Protein AF-0000000083570159 (afdb_homodimer)

pLDDT: mean 86.93, std 23.91, range [19.94, 98.88]

Foldseek 3Di:
DPDPPPDPPVVPPVVVPVQPCPPPQVSPPDADLVVLLVLLVVQCVQFVVDDAHPVVSLCCPLVRDDLLNLLSNQVSNCVVPVDGVLVRLVVRDDDPSSVVSNLSNCCSNPVLLSLLVQCVVCQPPPAHVCVSNVVSLQVCFPHPSLVSNQVNNCVVPVDGSLVSLVVRDDDPVNVVSSVRSD/DPPPPPDPPPVVVVQVPPVQQPPPLVSPPDADLVVLLVLLVVQCVQFVVDDAHPVVSLCCPLVRDDLLNLLSNQVSNCVVPVDGPLVRLVVRDDDPSSVVSNLSNCCSNPVLLSLLVQCVVQQPPPAHVCVSNVVSLVVCFPHPSLVSNQVNNCVVPVDGSLVSLVVRDDDPVNVVSSVRSD

Structure (mmCIF, N/CA/C/O backbone):
data_AF-0000000083570159-model_v1
#
loop_
_entity.id
_entity.type
_entity.pdbx_description
1 polymer Annexin
#
loop_
_atom_site.group_PDB
_atom_site.id
_atom_site.type_symbol
_atom_site.label_atom_id
_atom_site.label_alt_id
_atom_site.label_comp_id
_atom_site.label_asym_id
_atom_site.label_entity_id
_atom_site.label_seq_id
_atom_site.pdbx_PDB_ins_code
_atom_site.Cartn_x
_atom_site.Cartn_y
_atom_site.Cartn_z
_atom_site.occupancy
_atom_site.B_iso_or_equiv
_atom_site.auth_seq_id
_atom_site.auth_comp_id
_atom_site.auth_asym_id
_atom_site.auth_atom_id
_atom_site.pdbx_PDB_model_num
ATOM 1 N N . MET A 1 1 ? 36.469 -27.641 21.594 1 19.94 1 MET A N 1
ATOM 2 C CA . MET A 1 1 ? 36 -27.109 20.328 1 19.94 1 MET A CA 1
ATOM 3 C C . MET A 1 1 ? 34.5 -26.859 20.375 1 19.94 1 MET A C 1
ATOM 5 O O . MET A 1 1 ? 33.719 -27.797 20.438 1 19.94 1 MET A O 1
ATOM 9 N N . ALA A 1 2 ? 34 -25.812 21.125 1 28.88 2 ALA A N 1
ATOM 10 C CA . ALA A 1 2 ? 32.656 -25.422 21.469 1 28.88 2 ALA A CA 1
ATOM 11 C C . ALA A 1 2 ? 31.797 -25.219 20.219 1 28.88 2 ALA A C 1
ATOM 13 O O . ALA A 1 2 ? 32.219 -24.531 19.281 1 28.88 2 ALA A O 1
ATOM 14 N N . ASP A 1 3 ? 30.922 -26.172 19.766 1 27.77 3 ASP A N 1
ATOM 15 C CA . ASP A 1 3 ? 30.031 -26.328 18.609 1 27.77 3 ASP A CA 1
ATOM 16 C C . ASP A 1 3 ? 29.031 -25.172 18.531 1 27.77 3 ASP A C 1
ATOM 18 O O . ASP A 1 3 ? 28.5 -24.734 19.562 1 27.77 3 ASP A O 1
ATOM 22 N N . ARG A 1 4 ? 29.016 -24.234 17.469 1 27.95 4 ARG A N 1
ATOM 23 C CA . ARG A 1 4 ? 28.469 -23.016 16.891 1 27.95 4 ARG A CA 1
ATOM 24 C C . ARG A 1 4 ? 26.969 -23.141 16.672 1 27.95 4 ARG A C 1
ATOM 26 O O . ARG A 1 4 ? 26.406 -22.516 15.758 1 27.95 4 ARG A O 1
ATOM 33 N N . ASN A 1 5 ? 26.203 -24.078 17.312 1 27.66 5 ASN A N 1
ATOM 34 C CA . ASN A 1 5 ? 24.828 -24.312 16.875 1 27.66 5 ASN A CA 1
ATOM 35 C C . ASN A 1 5 ? 23.906 -23.141 17.234 1 27.66 5 ASN A C 1
ATOM 37 O O . ASN A 1 5 ? 22.688 -23.312 17.297 1 27.66 5 ASN A O 1
ATOM 41 N N . TRP A 1 6 ? 24.406 -22.078 17.875 1 27.5 6 TRP A N 1
ATOM 42 C CA . TRP A 1 6 ? 23.422 -21.188 18.5 1 27.5 6 TRP A CA 1
ATOM 43 C C . TRP A 1 6 ? 22.594 -20.469 17.438 1 27.5 6 TRP A C 1
ATOM 45 O O . TRP A 1 6 ? 21.484 -20.016 17.719 1 27.5 6 TRP A O 1
ATOM 55 N N . SER A 1 7 ? 23.266 -20.016 16.281 1 30.58 7 SER A N 1
ATOM 56 C CA . SER A 1 7 ? 22.844 -18.719 15.727 1 30.58 7 SER A CA 1
ATOM 57 C C . SER A 1 7 ? 21.516 -18.859 14.969 1 30.58 7 SER A C 1
ATOM 59 O O . SER A 1 7 ? 20.984 -17.875 14.469 1 30.58 7 SER A O 1
ATOM 61 N N . THR A 1 8 ? 21.141 -20.031 14.5 1 30.42 8 THR A N 1
ATOM 62 C CA . THR A 1 8 ? 20.125 -20.047 13.453 1 30.42 8 THR A CA 1
ATOM 63 C C . THR A 1 8 ? 18.734 -19.766 14.039 1 30.42 8 THR A C 1
ATOM 65 O O . THR A 1 8 ? 17.766 -19.641 13.305 1 30.42 8 THR A O 1
ATOM 68 N N . THR A 1 9 ? 18.516 -20 15.32 1 31.92 9 THR A N 1
ATOM 69 C CA . THR A 1 9 ? 17.156 -20.156 15.797 1 31.92 9 THR A CA 1
ATOM 70 C C . THR A 1 9 ? 16.453 -18.797 15.844 1 31.92 9 THR A C 1
ATOM 72 O O . THR A 1 9 ? 15.219 -18.734 15.828 1 31.92 9 THR A O 1
ATOM 75 N N . GLY A 1 10 ? 17.203 -17.766 16.141 1 29.38 10 GLY A N 1
ATOM 76 C CA . GLY A 1 10 ? 16.531 -16.5 16.406 1 29.38 10 GLY A CA 1
ATOM 77 C C . GLY A 1 10 ? 15.812 -15.93 15.211 1 29.38 10 GLY A C 1
ATOM 78 O O . GLY A 1 10 ? 15.023 -14.992 15.336 1 29.38 10 GLY A O 1
ATOM 79 N N . ARG A 1 11 ? 16.328 -16.25 14.008 1 28.3 11 ARG A N 1
ATOM 80 C CA . ARG A 1 11 ? 15.797 -15.555 12.844 1 28.3 11 ARG A CA 1
ATOM 81 C C . ARG A 1 11 ? 14.375 -16.016 12.531 1 28.3 11 ARG A C 1
ATOM 83 O O . ARG A 1 11 ? 13.617 -15.32 11.859 1 28.3 11 ARG A O 1
ATOM 90 N N . HIS A 1 12 ? 14.047 -17.219 12.852 1 29.45 12 HIS A N 1
ATOM 91 C CA . HIS A 1 12 ? 12.781 -17.781 12.383 1 29.45 12 HIS A CA 1
ATOM 92 C C . HIS A 1 12 ? 11.609 -17.203 13.164 1 29.45 12 HIS A C 1
ATOM 94 O O . HIS A 1 12 ? 10.516 -17.047 12.625 1 29.45 12 HIS A O 1
ATOM 100 N N . ARG A 1 13 ? 11.859 -16.797 14.383 1 27.7 13 ARG A N 1
ATOM 101 C CA . ARG A 1 13 ? 10.68 -16.516 15.188 1 27.7 13 ARG A CA 1
ATOM 102 C C . ARG A 1 13 ? 9.969 -15.25 14.695 1 27.7 13 ARG A C 1
ATOM 104 O O . ARG A 1 13 ? 8.75 -15.125 14.828 1 27.7 13 ARG A O 1
ATOM 111 N N . LEU A 1 14 ? 10.852 -14.258 14.406 1 26.75 14 LEU A N 1
ATOM 112 C CA . LEU A 1 14 ? 10.219 -12.953 14.242 1 26.75 14 LEU A CA 1
ATOM 113 C C . LEU A 1 14 ? 9.406 -12.906 12.953 1 26.75 14 LEU A C 1
ATOM 115 O O . LEU A 1 14 ? 8.664 -11.945 12.719 1 26.75 14 LEU A O 1
ATOM 119 N N . LEU A 1 15 ? 9.703 -13.828 12.031 1 28.55 15 LEU A N 1
ATOM 120 C CA . LEU A 1 15 ? 9.023 -13.734 10.742 1 28.55 15 LEU A CA 1
ATOM 121 C C . LEU A 1 15 ? 7.531 -14 10.891 1 28.55 15 LEU A C 1
ATOM 123 O O . LEU A 1 15 ? 6.719 -13.414 10.172 1 28.55 15 LEU A O 1
ATOM 127 N N . ILE A 1 16 ? 7.184 -14.828 11.891 1 31.92 16 ILE A N 1
ATOM 128 C CA . ILE A 1 16 ? 5.793 -15.273 11.93 1 31.92 16 ILE A CA 1
ATOM 129 C C . ILE A 1 16 ? 4.883 -14.094 12.273 1 31.92 16 ILE A C 1
ATOM 131 O O . ILE A 1 16 ? 3.705 -14.086 11.914 1 31.92 16 ILE A O 1
ATOM 135 N N . ALA A 1 17 ? 5.441 -13.102 12.977 1 30 17 ALA A N 1
ATOM 136 C CA . ALA A 1 17 ? 4.457 -12.195 13.57 1 30 17 ALA A CA 1
ATOM 137 C C . ALA A 1 17 ? 3.9 -11.234 12.523 1 30 17 ALA A C 1
ATOM 139 O O . ALA A 1 17 ? 2.756 -10.789 12.625 1 30 17 ALA A O 1
ATOM 140 N N . CYS A 1 18 ? 4.773 -10.773 11.617 1 29.67 18 CYS A N 1
ATOM 141 C CA . CYS A 1 18 ? 4.211 -9.695 10.805 1 29.67 18 CYS A CA 1
ATOM 142 C C . CYS A 1 18 ? 3.102 -10.227 9.898 1 29.67 18 CYS A C 1
ATOM 144 O O . CYS A 1 18 ? 2.518 -9.469 9.125 1 29.67 18 CYS A O 1
ATOM 146 N N . LEU A 1 19 ? 2.961 -11.523 9.562 1 32.19 19 LEU A N 1
ATOM 147 C CA . LEU A 1 19 ? 1.729 -12.023 8.969 1 32.19 19 LEU A CA 1
ATOM 148 C C . LEU A 1 19 ? 0.513 -11.586 9.781 1 32.19 19 LEU A C 1
ATOM 150 O O . LEU A 1 19 ? 0.444 -11.828 10.984 1 32.19 19 LEU A O 1
ATOM 154 N N . ASP A 1 20 ? -0.157 -10.484 9.352 1 33.72 20 ASP A N 1
ATOM 155 C CA . ASP A 1 20 ? -1.423 -10.078 9.961 1 33.72 20 ASP A CA 1
ATOM 156 C C . ASP A 1 20 ? -2.24 -11.297 10.383 1 33.72 20 ASP A C 1
ATOM 158 O O . ASP A 1 20 ? -2.533 -12.172 9.57 1 33.72 20 ASP A O 1
ATOM 162 N N . GLU A 1 21 ? -2.217 -11.688 11.562 1 32.03 21 GLU A N 1
ATOM 163 C CA . GLU A 1 21 ? -3.02 -12.688 12.258 1 32.03 21 GLU A CA 1
ATOM 164 C C . GLU A 1 21 ? -4.441 -12.734 11.703 1 32.03 21 GLU A C 1
ATOM 166 O O . GLU A 1 21 ? -5.168 -13.703 11.938 1 32.03 21 GLU A O 1
ATOM 171 N N . LYS A 1 22 ? -5 -11.445 11.148 1 34.03 22 LYS A N 1
ATOM 172 C CA . LYS A 1 22 ? -6.457 -11.484 11.086 1 34.03 22 LYS A CA 1
ATOM 173 C C . LYS A 1 22 ? -6.934 -12.203 9.828 1 34.03 22 LYS A C 1
ATOM 175 O O . LYS A 1 22 ? -8.125 -12.172 9.5 1 34.03 22 LYS A O 1
ATOM 180 N N . THR A 1 23 ? -6.266 -12.258 8.719 1 34.09 23 THR A N 1
ATOM 181 C CA . THR A 1 23 ? -7.012 -12.922 7.656 1 34.09 23 THR A CA 1
ATOM 182 C C . THR A 1 23 ? -7.484 -14.305 8.102 1 34.09 23 THR A C 1
ATOM 184 O O . THR A 1 23 ? -6.676 -15.219 8.266 1 34.09 23 THR A O 1
ATOM 187 N N . ALA A 1 24 ? -8.461 -14.375 8.898 1 34.41 24 ALA A N 1
ATOM 188 C CA . ALA A 1 24 ? -9.227 -15.555 9.305 1 34.41 24 ALA A CA 1
ATOM 189 C C . ALA A 1 24 ? -9.438 -16.5 8.133 1 34.41 24 ALA A C 1
ATOM 191 O O . ALA A 1 24 ? -10.305 -17.375 8.18 1 34.41 24 ALA A O 1
ATOM 192 N N . ARG A 1 25 ? -9.156 -16.219 6.809 1 33.5 25 ARG A N 1
ATOM 193 C CA . ARG A 1 25 ? -9.453 -17.422 6.039 1 33.5 25 ARG A CA 1
ATOM 194 C C . ARG A 1 25 ? -8.961 -18.672 6.762 1 33.5 25 ARG A C 1
ATOM 196 O O . ARG A 1 25 ? -9.711 -19.297 7.527 1 33.5 25 ARG A O 1
ATOM 203 N N . ASP A 1 26 ? -8.586 -19.797 6.137 1 39.38 26 ASP A N 1
ATOM 204 C CA . ASP A 1 26 ? -7.98 -20.875 6.895 1 39.38 26 ASP A CA 1
ATOM 205 C C . ASP A 1 26 ? -6.832 -20.375 7.762 1 39.38 26 ASP A C 1
ATOM 207 O O . ASP A 1 26 ? -5.754 -20.062 7.254 1 39.38 26 ASP A O 1
ATOM 211 N N . GLY A 1 27 ? -6.992 -19.328 8.531 1 41.44 27 GLY A N 1
ATOM 212 C CA . GLY A 1 27 ? -6.262 -18.516 9.492 1 41.44 27 GLY A CA 1
ATOM 213 C C . GLY A 1 27 ? -5.051 -19.219 10.07 1 41.44 27 GLY A C 1
ATOM 214 O O . GLY A 1 27 ? -4.402 -18.703 10.984 1 41.44 27 GLY A O 1
ATOM 215 N N . GLY A 1 28 ? -5.105 -20.406 10.234 1 45.72 28 GLY A N 1
ATOM 216 C CA . GLY A 1 28 ? -3.957 -20.938 10.961 1 45.72 28 GLY A CA 1
ATOM 217 C C . GLY A 1 28 ? -2.65 -20.75 10.211 1 45.72 28 GLY A C 1
ATOM 218 O O . GLY A 1 28 ? -2.641 -20.672 8.977 1 45.72 28 GLY A O 1
ATOM 219 N N . THR A 1 29 ? -1.796 -19.766 10.648 1 61.22 29 THR A N 1
ATOM 220 C CA . THR A 1 29 ? -0.395 -19.828 10.25 1 61.22 29 THR A CA 1
ATOM 221 C C . THR A 1 29 ? 0.042 -21.281 10.047 1 61.22 29 THR A C 1
ATOM 223 O O . THR A 1 29 ? 1.228 -21.562 9.852 1 61.22 29 THR A O 1
ATOM 226 N N . ASN A 1 30 ? -1.002 -22.062 9.977 1 74.44 30 ASN A N 1
ATOM 227 C CA . ASN A 1 30 ? -0.651 -23.484 9.867 1 74.44 30 ASN A CA 1
ATOM 228 C C . ASN A 1 30 ? -0.531 -23.922 8.406 1 74.44 30 ASN A C 1
ATOM 230 O O . ASN A 1 30 ? -1.413 -23.625 7.598 1 74.44 30 ASN A O 1
ATOM 234 N N . VAL A 1 31 ? 0.58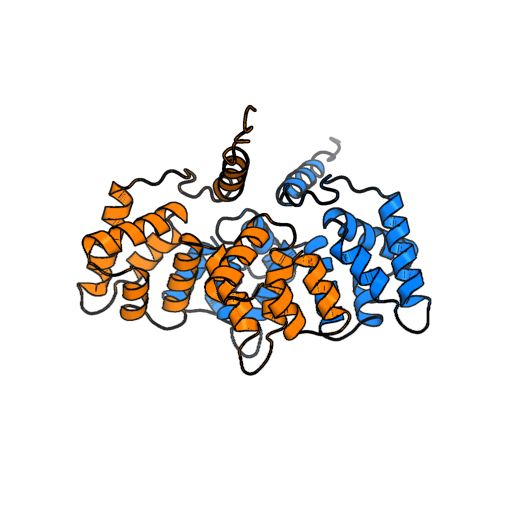1 -24.203 7.934 1 90.31 31 VAL A N 1
ATOM 235 C CA . VAL A 1 31 ? 0.884 -24.734 6.613 1 90.31 31 VAL A CA 1
ATOM 236 C C . VAL A 1 31 ? 0.872 -26.266 6.664 1 90.31 31 VAL A C 1
ATOM 238 O O . VAL A 1 31 ? 1.52 -26.875 7.52 1 90.31 31 VAL A O 1
ATOM 241 N N . ASP A 1 32 ? -0.014 -26.859 5.891 1 94 32 ASP A N 1
ATOM 242 C CA . ASP A 1 32 ? -0.011 -28.297 5.68 1 94 32 ASP A CA 1
ATOM 243 C C . ASP A 1 32 ? 0.842 -28.672 4.473 1 94 32 ASP A C 1
ATOM 245 O O . ASP A 1 32 ? 0.439 -28.453 3.328 1 94 32 ASP A O 1
ATOM 249 N N . PRO A 1 33 ? 1.938 -29.312 4.719 1 95.38 33 PRO A N 1
ATOM 250 C CA . PRO A 1 33 ? 2.857 -29.625 3.621 1 95.38 33 PRO A CA 1
ATOM 251 C C . PRO A 1 33 ? 2.223 -30.516 2.553 1 95.38 33 PRO A C 1
ATOM 253 O O . PRO A 1 33 ? 2.52 -30.359 1.365 1 95.38 33 PRO A O 1
ATOM 256 N N . LYS A 1 34 ? 1.445 -31.406 2.932 1 97.19 34 LYS A N 1
ATOM 257 C CA . LYS A 1 34 ? 0.789 -32.281 1.963 1 97.19 34 LYS A CA 1
ATOM 258 C C . LYS A 1 34 ? -0.176 -31.5 1.08 1 97.19 34 LYS A C 1
ATOM 260 O O . LYS A 1 34 ? -0.237 -31.719 -0.131 1 97.19 34 LYS A O 1
ATOM 265 N N . MET A 1 35 ? -0.898 -30.641 1.673 1 97.5 35 MET A N 1
ATOM 266 C CA . MET A 1 35 ? -1.814 -29.797 0.905 1 97.5 35 MET A CA 1
ATOM 267 C C . MET A 1 35 ? -1.049 -28.891 -0.055 1 97.5 35 MET A C 1
ATOM 269 O O . MET A 1 35 ? -1.5 -28.656 -1.175 1 97.5 35 MET A O 1
ATOM 273 N N . ALA A 1 36 ? 0.036 -28.375 0.438 1 98.31 36 ALA A N 1
ATOM 274 C CA . ALA A 1 36 ? 0.866 -27.531 -0.425 1 98.31 36 ALA A CA 1
ATOM 275 C C . ALA A 1 36 ? 1.368 -28.312 -1.633 1 98.31 36 ALA A C 1
ATOM 277 O O . ALA A 1 36 ? 1.374 -27.812 -2.756 1 98.31 36 ALA A O 1
ATOM 278 N N . GLU A 1 37 ? 1.782 -29.531 -1.366 1 98.56 37 GLU A N 1
ATOM 279 C CA . GLU A 1 37 ? 2.219 -30.391 -2.451 1 98.56 37 GLU A CA 1
ATOM 280 C C . GLU A 1 37 ? 1.077 -30.688 -3.424 1 98.56 37 GLU A C 1
ATOM 282 O O . GLU A 1 37 ? 1.274 -30.688 -4.641 1 98.56 37 GLU A O 1
ATOM 287 N N . ASP A 1 38 ? -0.061 -30.906 -2.912 1 98.62 38 ASP A N 1
ATOM 288 C CA . ASP A 1 38 ? -1.229 -31.172 -3.748 1 98.62 38 ASP A CA 1
ATOM 289 C C . ASP A 1 38 ? -1.564 -29.953 -4.613 1 98.62 38 ASP A C 1
ATOM 291 O O . ASP A 1 38 ? -1.88 -30.109 -5.797 1 98.62 38 ASP A O 1
ATOM 295 N N . ASP A 1 39 ? -1.524 -28.781 -4.035 1 98.62 39 ASP A N 1
ATOM 296 C CA . ASP A 1 39 ? -1.782 -27.562 -4.789 1 98.62 39 ASP A CA 1
ATOM 297 C C . ASP A 1 39 ? -0.722 -27.344 -5.867 1 98.62 39 ASP A C 1
ATOM 299 O O . ASP A 1 39 ? -1.039 -26.922 -6.984 1 98.62 39 ASP A O 1
ATOM 303 N N . ALA A 1 40 ? 0.537 -27.609 -5.523 1 98.81 40 ALA A N 1
ATOM 304 C CA . ALA A 1 40 ? 1.6 -27.516 -6.523 1 98.81 40 ALA A CA 1
ATOM 305 C C . ALA A 1 40 ? 1.333 -28.453 -7.699 1 98.81 40 ALA A C 1
ATOM 307 O O . ALA A 1 40 ? 1.458 -28.047 -8.859 1 98.81 40 ALA A O 1
ATOM 308 N N . LYS A 1 41 ? 0.919 -29.688 -7.402 1 98.81 41 LYS A N 1
ATOM 309 C CA . LYS A 1 41 ? 0.614 -30.672 -8.445 1 98.81 41 LYS A CA 1
ATOM 310 C C . LYS A 1 41 ? -0.575 -30.219 -9.289 1 98.81 41 LYS A C 1
ATOM 312 O O . LYS A 1 41 ? -0.572 -30.375 -10.508 1 98.81 41 LYS A O 1
ATOM 317 N N . GLN A 1 42 ? -1.521 -29.688 -8.609 1 98.81 42 GLN A N 1
ATOM 318 C CA . GLN A 1 42 ? -2.691 -29.203 -9.336 1 98.81 42 GLN A CA 1
ATOM 319 C C . GLN A 1 42 ? -2.32 -28.062 -10.281 1 98.81 42 GLN A C 1
ATOM 321 O O . GLN A 1 42 ? -2.777 -28.016 -11.422 1 98.81 42 GLN A O 1
ATOM 326 N N . LEU A 1 43 ? -1.537 -27.125 -9.828 1 98.75 43 LEU A N 1
ATOM 327 C CA . LEU A 1 43 ? -1.109 -26 -10.664 1 98.75 43 LEU A CA 1
ATOM 328 C C . LEU A 1 43 ? -0.291 -26.484 -11.852 1 98.75 43 LEU A C 1
ATOM 330 O O . LEU A 1 43 ? -0.434 -25.969 -12.961 1 98.75 43 LEU A O 1
ATOM 334 N N . TYR A 1 44 ? 0.54 -27.469 -11.609 1 98.69 44 TYR A N 1
ATOM 335 C CA . TYR A 1 44 ? 1.326 -28.031 -12.703 1 98.69 44 TYR A CA 1
ATOM 336 C C . TYR A 1 44 ? 0.427 -28.703 -13.727 1 98.69 44 TYR A C 1
ATOM 338 O O . TYR A 1 44 ? 0.558 -28.469 -14.93 1 98.69 44 TYR A O 1
ATOM 346 N N . LYS A 1 45 ? -0.478 -29.562 -13.227 1 98.5 45 LYS A N 1
ATOM 347 C CA . LYS A 1 45 ? -1.406 -30.312 -14.07 1 98.5 45 LYS A CA 1
ATOM 348 C C . LYS A 1 45 ? -2.275 -29.375 -14.906 1 98.5 45 LYS A C 1
ATOM 350 O O . LYS A 1 45 ? -2.541 -29.641 -16.078 1 98.5 45 LYS A O 1
ATOM 355 N N . ASP A 1 46 ? -2.658 -28.234 -14.273 1 98.31 46 ASP A N 1
ATOM 356 C CA . ASP A 1 46 ? -3.596 -27.297 -14.898 1 98.31 46 ASP A CA 1
ATOM 357 C C . ASP A 1 46 ? -2.857 -26.203 -15.664 1 98.31 46 ASP A C 1
ATOM 359 O O . ASP A 1 46 ? -3.482 -25.297 -16.203 1 98.31 46 ASP A O 1
ATOM 363 N N . GLY A 1 47 ? -1.593 -26.234 -15.641 1 97.38 47 GLY A N 1
ATOM 364 C CA . GLY A 1 47 ? -0.767 -25.25 -16.344 1 97.38 47 GLY A CA 1
ATOM 365 C C . GLY A 1 47 ? 0.174 -25.891 -17.344 1 97.38 47 GLY A C 1
ATOM 366 O O . GLY A 1 47 ? -0.224 -26.188 -18.484 1 97.38 47 GLY A O 1
ATOM 367 N N . GLU A 1 48 ? 1.343 -26.172 -16.891 1 96.81 48 GLU A N 1
ATOM 368 C CA . GLU A 1 48 ? 2.434 -26.562 -17.781 1 96.81 48 GLU A CA 1
ATOM 369 C C . GLU A 1 48 ? 2.156 -27.922 -18.422 1 96.81 48 GLU A C 1
ATOM 371 O O . GLU A 1 48 ? 2.668 -28.219 -19.516 1 96.81 48 GLU A O 1
ATOM 376 N N . LYS A 1 49 ? 1.395 -28.734 -17.875 1 95.81 49 LYS A N 1
ATOM 377 C CA . LYS A 1 49 ? 1.187 -30.094 -18.359 1 95.81 49 LYS A CA 1
ATOM 378 C C . LYS A 1 49 ? 0.174 -30.109 -19.5 1 95.81 49 LYS A C 1
ATOM 380 O O . LYS A 1 49 ? 0.041 -31.125 -20.203 1 95.81 49 LYS A O 1
ATOM 385 N N . ILE A 1 50 ? -0.553 -29.109 -19.641 1 94.94 50 ILE A N 1
ATOM 386 C CA . ILE A 1 50 ? -1.567 -29.094 -20.688 1 94.94 50 ILE A CA 1
ATOM 387 C C . ILE A 1 50 ? -1.285 -27.953 -21.656 1 94.94 50 ILE A C 1
ATOM 389 O O . ILE A 1 50 ? -0.523 -27.031 -21.344 1 94.94 50 ILE A O 1
ATOM 393 N N . TRP A 1 51 ? -2.021 -28.125 -22.859 1 92.5 51 TRP A N 1
ATOM 394 C CA . TRP A 1 51 ? -2.008 -27.016 -23.812 1 92.5 51 TRP A CA 1
ATOM 395 C C . TRP A 1 51 ? -2.943 -25.891 -23.359 1 92.5 51 TRP A C 1
ATOM 397 O O . TRP A 1 51 ? -4.164 -26.062 -23.344 1 92.5 51 TRP A O 1
ATOM 407 N N . GLY A 1 52 ? -2.357 -24.906 -23.047 1 92.06 52 GLY A N 1
ATOM 408 C CA . GLY A 1 52 ? -3.109 -23.828 -22.422 1 92.06 52 GLY A CA 1
ATOM 409 C C . GLY A 1 52 ? -3.039 -23.859 -20.906 1 92.06 52 GLY A C 1
ATOM 410 O O . GLY A 1 52 ? -2.102 -24.406 -20.328 1 92.06 52 GLY A O 1
ATOM 411 N N . THR A 1 53 ? -3.883 -23.031 -20.25 1 95.69 53 THR A N 1
ATOM 412 C CA . THR A 1 53 ? -3.91 -22.938 -18.781 1 95.69 53 THR A CA 1
ATOM 413 C C . THR A 1 53 ? -5.348 -22.938 -18.281 1 95.69 53 THR A C 1
ATOM 415 O O . THR A 1 53 ? -6.211 -22.266 -18.844 1 95.69 53 THR A O 1
ATOM 418 N N . ASN A 1 54 ? -5.633 -23.844 -17.375 1 96.81 54 ASN A N 1
ATOM 419 C CA . ASN A 1 54 ? -6.871 -23.703 -16.609 1 96.81 54 ASN A CA 1
ATOM 420 C C . ASN A 1 54 ? -6.758 -22.594 -15.562 1 96.81 54 ASN A C 1
ATOM 422 O O . ASN A 1 54 ? -6.375 -22.859 -14.422 1 96.81 54 ASN A O 1
ATOM 426 N N . GLU A 1 55 ? -7.188 -21.422 -15.875 1 97.31 55 GLU A N 1
ATOM 427 C CA . GLU A 1 55 ? -6.977 -20.234 -15.055 1 97.31 55 GLU A CA 1
ATOM 428 C C . GLU A 1 55 ? -7.816 -20.297 -13.781 1 97.31 55 GLU A C 1
ATOM 430 O O . GLU A 1 55 ? -7.438 -19.719 -12.758 1 97.31 55 GLU A O 1
ATOM 435 N N . LYS A 1 56 ? -8.883 -21.062 -13.828 1 96.88 56 LYS A N 1
ATOM 436 C CA . LYS A 1 56 ? -9.75 -21.156 -12.656 1 96.88 56 LYS A CA 1
ATOM 437 C C . LYS A 1 56 ? -9 -21.766 -11.477 1 96.88 56 LYS A C 1
ATOM 439 O O . LYS A 1 56 ? -9.164 -21.328 -10.336 1 96.88 56 LYS A O 1
ATOM 444 N N . SER A 1 57 ? -8.234 -22.812 -11.75 1 97.25 57 SER A N 1
ATOM 445 C CA . SER A 1 57 ? -7.449 -23.438 -10.695 1 97.25 57 SER A CA 1
ATOM 446 C C . SER A 1 57 ? -6.438 -22.469 -10.094 1 97.25 57 SER A C 1
ATOM 448 O O . SER A 1 57 ? -6.203 -22.484 -8.891 1 97.25 57 SER A O 1
ATOM 450 N N . PHE A 1 58 ? -5.82 -21.703 -10.938 1 98.44 58 PHE A N 1
ATOM 451 C CA . PHE A 1 58 ? -4.879 -20.688 -10.461 1 98.44 58 PHE A CA 1
ATOM 452 C C . PHE A 1 58 ? -5.582 -19.672 -9.578 1 98.44 58 PHE A C 1
ATOM 454 O O . PHE A 1 58 ? -5.133 -19.391 -8.469 1 98.44 58 PHE A O 1
ATOM 461 N N . VAL A 1 59 ? -6.719 -19.156 -10.055 1 98.62 59 VAL A N 1
ATOM 462 C CA . VAL A 1 59 ? -7.48 -18.172 -9.289 1 98.62 59 VAL A CA 1
ATOM 463 C C . VAL A 1 59 ? -7.848 -18.75 -7.926 1 98.62 59 VAL A C 1
ATOM 465 O O . VAL A 1 59 ? -7.648 -18.109 -6.895 1 98.62 59 VAL A O 1
ATOM 468 N N . GLU A 1 60 ? -8.312 -19.953 -7.898 1 98.12 60 GLU A N 1
ATOM 469 C CA . GLU A 1 60 ? -8.781 -20.594 -6.672 1 98.12 60 GLU A CA 1
ATOM 470 C C . GLU A 1 60 ? -7.652 -20.75 -5.66 1 98.12 60 GLU A C 1
ATOM 472 O O . GLU A 1 60 ? -7.766 -20.297 -4.52 1 98.12 60 GLU A O 1
ATOM 477 N N . ILE A 1 61 ? -6.566 -21.281 -6.066 1 98.25 61 ILE A N 1
ATOM 478 C CA . ILE A 1 61 ? -5.477 -21.578 -5.141 1 98.25 61 ILE A CA 1
ATOM 479 C C . ILE A 1 61 ? -4.84 -20.266 -4.668 1 98.25 61 ILE A C 1
ATOM 481 O O . ILE A 1 61 ? -4.621 -20.078 -3.469 1 98.25 61 ILE A O 1
ATOM 485 N N . PHE A 1 62 ? -4.621 -19.359 -5.562 1 98.56 62 PHE A N 1
ATOM 486 C CA . PHE A 1 62 ? -3.93 -18.125 -5.223 1 98.56 62 PHE A CA 1
ATOM 487 C C . PHE A 1 62 ? -4.785 -17.266 -4.301 1 98.56 62 PHE A C 1
ATOM 489 O O . PHE A 1 62 ? -4.258 -16.594 -3.408 1 98.56 62 PHE A O 1
ATOM 496 N N . THR A 1 63 ? -6.133 -17.266 -4.457 1 98.25 63 THR A N 1
ATOM 497 C CA . THR A 1 63 ? -6.926 -16.266 -3.736 1 98.25 63 THR A CA 1
ATOM 498 C C . THR A 1 63 ? -7.59 -16.891 -2.512 1 98.25 63 THR A C 1
ATOM 500 O O . THR A 1 63 ? -8.008 -16.188 -1.596 1 98.25 63 THR A O 1
ATOM 503 N N . LYS A 1 64 ? -7.598 -18.219 -2.418 1 96.69 64 LYS A N 1
ATOM 504 C CA . LYS A 1 64 ? -8.312 -18.859 -1.312 1 96.69 64 LYS A CA 1
ATOM 505 C C . LYS A 1 64 ? -7.344 -19.391 -0.261 1 96.69 64 LYS A C 1
ATOM 507 O O . LYS A 1 64 ? -7.75 -19.703 0.86 1 96.69 64 LYS A O 1
ATOM 512 N N . ARG A 1 65 ? -6.109 -19.469 -0.652 1 95.81 65 ARG A N 1
ATOM 513 C CA . ARG A 1 65 ? -5.105 -19.906 0.312 1 95.81 65 ARG A CA 1
ATOM 514 C C . ARG A 1 65 ? -4.465 -18.703 1.013 1 95.81 65 ARG A C 1
ATOM 516 O O . ARG A 1 65 ? -4.41 -17.609 0.457 1 95.81 65 ARG A O 1
ATOM 523 N N . ASN A 1 66 ? -4.035 -19.031 2.232 1 94.06 66 ASN A N 1
ATOM 524 C CA . ASN A 1 66 ? -3.338 -17.953 2.928 1 94.06 66 ASN A CA 1
ATOM 525 C C . ASN A 1 66 ? -1.901 -17.797 2.434 1 94.06 66 ASN A C 1
ATOM 527 O O . ASN A 1 66 ? -1.379 -18.688 1.761 1 94.06 66 ASN A O 1
ATOM 531 N N . ARG A 1 67 ? -1.262 -16.703 2.686 1 94.69 67 ARG A N 1
ATOM 532 C CA . ARG A 1 67 ? 0.038 -16.328 2.137 1 94.69 67 ARG A CA 1
ATOM 533 C C . ARG A 1 67 ? 1.11 -17.344 2.537 1 94.69 67 ARG A C 1
ATOM 535 O O . ARG A 1 67 ? 1.877 -17.812 1.691 1 94.69 67 ARG A O 1
ATOM 542 N N . PRO A 1 68 ? 1.181 -17.766 3.834 1 95.75 68 PRO A N 1
ATOM 543 C CA . PRO A 1 68 ? 2.182 -18.781 4.176 1 95.75 68 PRO A CA 1
ATOM 544 C C . PRO A 1 68 ? 2.008 -20.078 3.377 1 95.75 68 PRO A C 1
ATOM 546 O O . PRO A 1 68 ? 2.996 -20.672 2.957 1 95.75 68 PRO A O 1
ATOM 549 N N . HIS A 1 69 ? 0.798 -20.5 3.219 1 97 69 HIS A N 1
ATOM 550 C CA . HIS A 1 69 ? 0.541 -21.688 2.414 1 97 69 HIS A CA 1
ATOM 551 C C . HIS A 1 69 ? 1.006 -21.484 0.975 1 97 69 HIS A C 1
ATOM 553 O O . HIS A 1 69 ? 1.647 -22.375 0.399 1 97 69 HIS A O 1
ATOM 559 N N . LEU A 1 70 ? 0.668 -20.375 0.365 1 98.06 70 LEU A N 1
ATOM 560 C CA . LEU A 1 70 ? 1.063 -20.109 -1.015 1 98.06 70 LEU A CA 1
ATOM 561 C C . LEU A 1 70 ? 2.582 -20.141 -1.159 1 98.06 70 LEU A C 1
ATOM 563 O O . LEU A 1 70 ? 3.105 -20.641 -2.154 1 98.06 70 LEU A O 1
ATOM 567 N N . ALA A 1 71 ? 3.279 -19.562 -0.176 1 97.88 71 ALA A N 1
ATOM 568 C CA . ALA A 1 71 ? 4.738 -19.656 -0.172 1 97.88 71 ALA A CA 1
ATOM 569 C C . ALA A 1 71 ? 5.203 -21.094 -0.141 1 97.88 71 ALA A C 1
ATOM 571 O O . ALA A 1 71 ? 6.152 -21.469 -0.838 1 97.88 71 ALA A O 1
ATOM 572 N N . ALA A 1 72 ? 4.555 -21.906 0.66 1 98.06 72 ALA A N 1
ATOM 573 C CA . ALA A 1 72 ? 4.883 -23.328 0.742 1 98.06 72 ALA A CA 1
ATOM 574 C C . ALA A 1 72 ? 4.609 -24.031 -0.585 1 98.06 72 ALA A C 1
ATOM 576 O O . ALA A 1 72 ? 5.324 -24.969 -0.96 1 98.06 72 ALA A O 1
ATOM 577 N N . VAL A 1 73 ? 3.58 -23.609 -1.276 1 98.69 73 VAL A N 1
ATOM 578 C CA . VAL A 1 73 ? 3.279 -24.156 -2.594 1 98.69 73 VAL A CA 1
ATOM 579 C C . VAL A 1 73 ? 4.441 -23.891 -3.545 1 98.69 73 VAL A C 1
ATOM 581 O O . VAL A 1 73 ? 4.812 -24.75 -4.34 1 98.69 73 VAL A O 1
ATOM 584 N N . ASP A 1 74 ? 4.969 -22.688 -3.473 1 98.69 74 ASP A N 1
ATOM 585 C CA . ASP A 1 74 ? 6.109 -22.344 -4.316 1 98.69 74 ASP A CA 1
ATOM 586 C C . ASP A 1 74 ? 7.297 -23.266 -4.031 1 98.69 74 ASP A C 1
ATOM 588 O O . ASP A 1 74 ? 7.945 -23.75 -4.957 1 98.69 74 ASP A O 1
ATOM 592 N N . VAL A 1 75 ? 7.598 -23.531 -2.812 1 98.25 75 VAL A N 1
ATOM 593 C CA . VAL A 1 75 ? 8.695 -24.391 -2.402 1 98.25 75 VAL A CA 1
ATOM 594 C C . VAL A 1 75 ? 8.445 -25.812 -2.918 1 98.25 75 VAL A C 1
ATOM 596 O O . VAL A 1 75 ? 9.336 -26.438 -3.496 1 98.25 75 VAL A O 1
ATOM 599 N N . ALA A 1 76 ? 7.227 -26.328 -2.711 1 98.62 76 ALA A N 1
ATOM 600 C CA . ALA A 1 76 ? 6.859 -27.672 -3.174 1 98.62 76 ALA A CA 1
ATOM 601 C C . ALA A 1 76 ? 6.965 -27.766 -4.691 1 98.62 76 ALA A C 1
ATOM 603 O O . ALA A 1 76 ? 7.434 -28.781 -5.223 1 98.62 76 ALA A O 1
ATOM 604 N N . TYR A 1 77 ? 6.504 -26.734 -5.418 1 98.81 77 TYR A N 1
ATOM 605 C CA . TYR A 1 77 ? 6.531 -26.703 -6.879 1 98.81 77 TYR A CA 1
ATOM 606 C C . TYR A 1 77 ? 7.957 -26.844 -7.395 1 98.81 77 TYR A C 1
ATOM 608 O O . TYR A 1 77 ? 8.211 -27.625 -8.328 1 98.81 77 TYR A O 1
ATOM 616 N N . GLU A 1 78 ? 8.859 -26.109 -6.785 1 98.62 78 GLU A N 1
ATOM 617 C CA . GLU A 1 78 ? 10.258 -26.141 -7.184 1 98.62 78 GLU A CA 1
ATOM 618 C C . GLU A 1 78 ? 10.875 -27.5 -6.902 1 98.62 78 GLU A C 1
ATOM 620 O O . GLU A 1 78 ? 11.648 -28.016 -7.711 1 98.62 78 GLU A O 1
ATOM 625 N N . LYS A 1 79 ? 10.617 -28.078 -5.773 1 98.44 79 LYS A N 1
ATOM 626 C CA . LYS A 1 79 ? 11.117 -29.406 -5.402 1 98.44 79 LYS A CA 1
ATOM 627 C C . LYS A 1 79 ? 10.6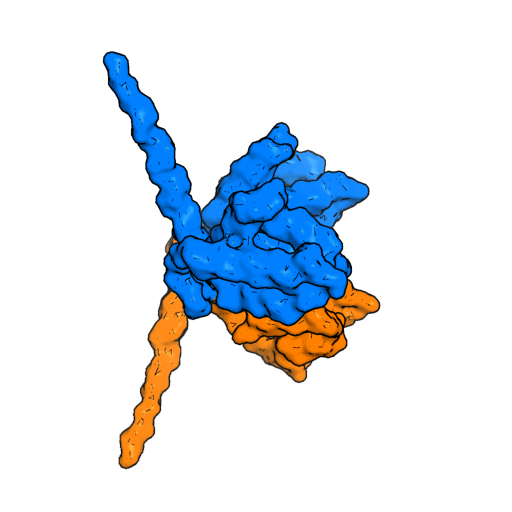41 -30.469 -6.379 1 98.44 79 LYS A C 1
ATOM 629 O O . LYS A 1 79 ? 11.406 -31.359 -6.773 1 98.44 79 LYS A O 1
ATOM 634 N N . LEU A 1 80 ? 9.406 -30.406 -6.766 1 98.44 80 LEU A N 1
ATOM 635 C CA . LEU A 1 80 ? 8.781 -31.438 -7.578 1 98.44 80 LEU A CA 1
ATOM 636 C C . LEU A 1 80 ? 9.195 -31.312 -9.039 1 98.44 80 LEU A C 1
ATOM 638 O O . LEU A 1 80 ? 9.367 -32.312 -9.734 1 98.44 80 LEU A O 1
ATOM 642 N N . TYR A 1 81 ? 9.344 -30.047 -9.477 1 98.31 81 TYR A N 1
ATOM 643 C CA . TYR A 1 81 ? 9.406 -29.891 -10.922 1 98.31 81 TYR A CA 1
ATOM 644 C C . TYR A 1 81 ? 10.695 -29.188 -11.336 1 98.31 81 TYR A C 1
ATOM 646 O O . TYR A 1 81 ? 10.961 -29.016 -12.531 1 98.31 81 TYR A O 1
ATOM 654 N N . GLY A 1 82 ? 11.492 -28.641 -10.414 1 98.31 82 GLY A N 1
ATOM 655 C CA . GLY A 1 82 ? 12.844 -28.203 -10.695 1 98.31 82 GLY A CA 1
ATOM 656 C C . GLY A 1 82 ? 12.93 -26.734 -11.078 1 98.31 82 GLY A C 1
ATOM 657 O O . GLY A 1 82 ? 13.992 -26.25 -11.453 1 98.31 82 GLY A O 1
ATOM 658 N N . HIS A 1 83 ? 11.82 -26.031 -11.117 1 98.44 83 HIS A N 1
ATOM 659 C CA . HIS A 1 83 ? 11.766 -24.594 -11.32 1 98.44 83 HIS A CA 1
ATOM 660 C C . HIS A 1 83 ? 10.672 -23.953 -10.477 1 98.44 83 HIS A C 1
ATOM 662 O O . HIS A 1 83 ? 9.766 -24.656 -10.008 1 98.44 83 HIS A O 1
ATOM 668 N N . SER A 1 84 ? 10.703 -22.672 -10.266 1 98.44 84 SER A N 1
ATOM 669 C CA . SER A 1 84 ? 9.82 -22 -9.312 1 98.44 84 SER A CA 1
ATOM 670 C C . SER A 1 84 ? 8.406 -21.875 -9.867 1 98.44 84 SER A C 1
ATOM 672 O O . SER A 1 84 ? 8.203 -21.875 -11.086 1 98.44 84 SER A O 1
ATOM 674 N N . LEU A 1 85 ? 7.516 -21.75 -9.008 1 98.75 85 LEU A N 1
ATOM 675 C CA . LEU A 1 85 ? 6.145 -21.438 -9.398 1 98.75 85 LEU A CA 1
ATOM 676 C C . LEU A 1 85 ? 6.078 -20.078 -10.117 1 98.75 85 LEU A C 1
ATOM 678 O O . LEU A 1 85 ? 5.281 -19.906 -11.039 1 98.75 85 LEU A O 1
ATOM 682 N N . GLU A 1 86 ? 6.863 -19.125 -9.672 1 98.56 86 GLU A N 1
ATOM 683 C CA . GLU A 1 86 ? 6.941 -17.844 -10.352 1 98.56 86 GLU A CA 1
ATOM 684 C C . GLU A 1 86 ? 7.27 -18.016 -11.828 1 98.56 86 GLU A C 1
ATOM 686 O O . GLU A 1 86 ? 6.637 -17.391 -12.688 1 98.56 86 GLU A O 1
ATOM 691 N N . GLU A 1 87 ? 8.273 -18.812 -12.164 1 98.62 87 GLU A N 1
ATOM 692 C CA . GLU A 1 87 ? 8.641 -19.078 -13.547 1 98.62 87 GLU A CA 1
ATOM 693 C C . GLU A 1 87 ? 7.477 -19.703 -14.312 1 98.62 87 GLU A C 1
ATOM 695 O O . GLU A 1 87 ? 7.219 -19.344 -15.469 1 98.62 87 GLU A O 1
ATOM 700 N N . ALA A 1 88 ? 6.82 -20.656 -13.672 1 98.62 88 ALA A N 1
ATOM 701 C CA . ALA A 1 88 ? 5.664 -21.297 -14.281 1 98.62 88 ALA A CA 1
ATOM 702 C C . ALA A 1 88 ? 4.559 -20.297 -14.578 1 98.62 88 ALA A C 1
ATOM 704 O O . ALA A 1 88 ? 3.963 -20.312 -15.656 1 98.62 88 ALA A O 1
ATOM 705 N N . VAL A 1 89 ? 4.27 -19.375 -13.648 1 98.69 89 VAL A N 1
ATOM 706 C CA . VAL A 1 89 ? 3.234 -18.359 -13.82 1 98.69 89 VAL A CA 1
ATOM 707 C C . VAL A 1 89 ? 3.584 -17.469 -15.008 1 98.69 89 VAL A C 1
ATOM 709 O O . VAL A 1 89 ? 2.729 -17.172 -15.844 1 98.69 89 VAL A O 1
ATOM 712 N N . LYS A 1 90 ? 4.828 -17.078 -15.102 1 98.44 90 LYS A N 1
ATOM 713 C CA . LYS A 1 90 ? 5.273 -16.219 -16.203 1 98.44 90 LYS A CA 1
ATOM 714 C C . LYS A 1 90 ? 5.09 -16.906 -17.547 1 98.44 90 LYS A C 1
ATOM 716 O O . LYS A 1 90 ? 4.734 -16.266 -18.531 1 98.44 90 LYS A O 1
ATOM 721 N N . LYS A 1 91 ? 5.312 -18.141 -17.578 1 97.81 91 LYS A N 1
ATOM 722 C CA . LYS A 1 91 ? 5.215 -18.938 -18.812 1 97.81 91 LYS A CA 1
ATOM 723 C C . LYS A 1 91 ? 3.758 -19.172 -19.188 1 97.81 91 LYS A C 1
ATOM 725 O O . LYS A 1 91 ? 3.404 -19.141 -20.375 1 97.81 91 LYS A O 1
ATOM 730 N N . GLU A 1 92 ? 2.871 -19.438 -18.188 1 97.88 92 GLU A N 1
ATOM 731 C CA . GLU A 1 92 ? 1.535 -19.984 -18.406 1 97.88 92 GLU A CA 1
ATOM 732 C C . GLU A 1 92 ? 0.495 -18.875 -18.516 1 97.88 92 GLU A C 1
ATOM 734 O O . GLU A 1 92 ? -0.629 -19.109 -18.953 1 97.88 92 GLU A O 1
ATOM 739 N N . THR A 1 93 ? 0.788 -17.688 -18.031 1 97.56 93 THR A N 1
ATOM 740 C CA . THR A 1 93 ? -0.187 -16.609 -17.969 1 97.56 93 THR A CA 1
ATOM 741 C C . THR A 1 93 ? 0.41 -15.312 -18.516 1 97.56 93 THR A C 1
ATOM 743 O O . THR A 1 93 ? 1.61 -15.242 -18.781 1 97.56 93 THR A O 1
ATOM 746 N N . SER A 1 94 ? -0.454 -14.367 -18.766 1 95.69 94 SER A N 1
ATOM 747 C CA . SER A 1 94 ? -0.011 -13.094 -19.312 1 95.69 94 SER A CA 1
ATOM 748 C C . SER A 1 94 ? -0.943 -11.961 -18.906 1 95.69 94 SER A C 1
ATOM 750 O O . SER A 1 94 ? -1.936 -12.188 -18.203 1 95.69 94 SER A O 1
ATOM 752 N N . GLY A 1 95 ? -0.487 -10.719 -19.203 1 96.06 95 GLY A N 1
ATOM 753 C CA . GLY A 1 95 ? -1.328 -9.547 -18.984 1 96.06 95 GLY A CA 1
ATOM 754 C C . GLY A 1 95 ? -1.573 -9.258 -17.516 1 96.06 95 GLY A C 1
ATOM 755 O O . GLY A 1 95 ? -0.747 -9.586 -16.656 1 96.06 95 GLY A O 1
ATOM 756 N N . SER A 1 96 ? -2.664 -8.609 -17.25 1 96.94 96 SER A N 1
ATOM 757 C CA . SER A 1 96 ? -2.992 -8.172 -15.906 1 96.94 96 SER A CA 1
ATOM 758 C C . SER A 1 96 ? -3.234 -9.367 -14.984 1 96.94 96 SER A C 1
ATOM 760 O O . SER A 1 96 ? -2.924 -9.312 -13.789 1 96.94 96 SER A O 1
ATOM 762 N N . PHE A 1 97 ? -3.764 -10.43 -15.633 1 97.81 97 PHE A N 1
ATOM 763 C CA . PHE A 1 97 ? -3.982 -11.633 -14.836 1 97.81 97 PHE A CA 1
ATOM 764 C C . PHE A 1 97 ? -2.66 -12.195 -14.328 1 97.81 97 PHE A C 1
ATOM 766 O O . PHE A 1 97 ? -2.502 -12.445 -13.133 1 97.81 97 PHE A O 1
ATOM 773 N N . GLY A 1 98 ? -1.686 -12.398 -15.211 1 98.44 98 GLY A N 1
ATOM 774 C CA . GLY A 1 98 ? -0.367 -12.867 -14.82 1 98.44 98 GLY A CA 1
ATOM 775 C C . GLY A 1 98 ? 0.322 -11.953 -13.82 1 98.44 98 GLY A C 1
ATOM 776 O O . GLY A 1 98 ? 0.923 -12.422 -12.852 1 98.44 98 GLY A O 1
ATOM 777 N N . ALA A 1 99 ? 0.201 -10.656 -14 1 98.25 99 ALA A N 1
ATOM 778 C CA . ALA A 1 99 ? 0.78 -9.672 -13.086 1 98.25 99 ALA A CA 1
ATOM 779 C C . ALA A 1 99 ? 0.179 -9.805 -11.688 1 98.25 99 ALA A C 1
ATOM 781 O O . ALA A 1 99 ? 0.885 -9.664 -10.688 1 98.25 99 ALA A O 1
ATOM 782 N N . GLY A 1 100 ? -1.132 -10.07 -11.688 1 98.5 100 GLY A N 1
ATOM 783 C CA . GLY A 1 100 ? -1.793 -10.266 -10.406 1 98.5 100 GLY A CA 1
ATOM 784 C C . GLY A 1 100 ? -1.289 -11.484 -9.656 1 98.5 100 GLY A C 1
ATOM 785 O O . GLY A 1 100 ? -0.962 -11.398 -8.469 1 98.5 100 GLY A O 1
ATOM 786 N N . LEU A 1 101 ? -1.188 -12.586 -10.359 1 98.69 101 LEU A N 1
ATOM 787 C CA . LEU A 1 101 ? -0.686 -13.805 -9.742 1 98.69 101 LEU A CA 1
ATOM 788 C C . LEU A 1 101 ? 0.738 -13.617 -9.234 1 98.69 101 LEU A C 1
ATOM 790 O O . LEU A 1 101 ? 1.062 -14.023 -8.117 1 98.69 101 LEU A O 1
ATOM 794 N N . LEU A 1 102 ? 1.559 -13 -10.039 1 98.62 102 LEU A N 1
ATOM 795 C CA . LEU A 1 102 ? 2.953 -12.789 -9.672 1 98.62 102 LEU A CA 1
ATOM 796 C C . LEU A 1 102 ? 3.059 -11.875 -8.445 1 98.62 102 LEU A C 1
ATOM 798 O O . LEU A 1 102 ? 3.842 -12.148 -7.535 1 98.62 102 LEU A O 1
ATOM 802 N N . THR A 1 103 ? 2.287 -10.773 -8.43 1 98.5 103 THR A N 1
ATOM 803 C CA . THR A 1 103 ? 2.311 -9.852 -7.305 1 98.5 103 THR A CA 1
ATOM 804 C C . THR A 1 103 ? 1.908 -10.555 -6.016 1 98.5 103 THR A C 1
ATOM 806 O O . THR A 1 103 ? 2.582 -10.43 -4.992 1 98.5 103 THR A O 1
ATOM 809 N N . LEU A 1 104 ? 0.848 -11.32 -6.062 1 98.69 104 LEU A N 1
ATOM 810 C CA . LEU A 1 104 ? 0.366 -12.031 -4.883 1 98.69 104 LEU A CA 1
ATOM 811 C C . LEU A 1 104 ? 1.385 -13.062 -4.414 1 98.69 104 LEU A C 1
ATOM 813 O O . LEU A 1 104 ? 1.657 -13.172 -3.215 1 98.69 104 LEU A O 1
ATOM 817 N N . LEU A 1 105 ? 1.97 -13.828 -5.348 1 98.69 105 LEU A N 1
ATOM 818 C CA . LEU A 1 105 ? 2.957 -14.852 -5.023 1 98.69 105 LEU A CA 1
ATOM 819 C C . LEU A 1 105 ? 4.211 -14.227 -4.422 1 98.69 105 LEU A C 1
ATOM 821 O O . LEU A 1 105 ? 4.734 -14.719 -3.42 1 98.69 105 LEU A O 1
ATOM 825 N N . ARG A 1 106 ? 4.695 -13.148 -4.992 1 98.25 106 ARG A N 1
ATOM 826 C CA . ARG A 1 106 ? 5.891 -12.469 -4.5 1 98.25 106 ARG A CA 1
ATOM 827 C C . ARG A 1 106 ? 5.664 -11.914 -3.1 1 98.25 106 ARG A C 1
ATOM 829 O O . ARG A 1 106 ? 6.543 -12.008 -2.238 1 98.25 106 ARG A O 1
ATOM 836 N N . CYS A 1 107 ? 4.488 -11.352 -2.914 1 97.38 107 CYS A N 1
ATOM 837 C CA . CYS A 1 107 ? 4.152 -10.859 -1.582 1 97.38 107 CYS A CA 1
ATOM 838 C C . CYS A 1 107 ? 4.078 -12 -0.58 1 97.38 107 CYS A C 1
ATOM 840 O O . CYS A 1 107 ? 4.492 -11.852 0.571 1 97.38 107 CYS A O 1
ATOM 842 N N . ALA A 1 108 ? 3.52 -13.109 -1.006 1 96.5 108 ALA A N 1
ATOM 843 C CA . ALA A 1 108 ? 3.404 -14.273 -0.127 1 96.5 108 ALA A CA 1
ATOM 844 C C . ALA A 1 108 ? 4.777 -14.812 0.251 1 96.5 108 ALA A C 1
ATOM 846 O O . ALA A 1 108 ? 4.996 -15.234 1.391 1 96.5 108 ALA A O 1
ATOM 847 N N . LYS A 1 109 ? 5.684 -14.805 -0.723 1 97.56 109 LYS A N 1
ATOM 848 C CA . LYS A 1 109 ? 7.023 -15.336 -0.495 1 97.56 109 LYS A CA 1
ATOM 849 C C . LYS A 1 109 ? 7.84 -14.406 0.401 1 97.56 109 LYS A C 1
ATOM 851 O O . LYS A 1 109 ? 8.5 -14.859 1.337 1 97.56 109 LYS A O 1
ATOM 856 N N . ASN A 1 110 ? 7.82 -13.18 0.041 1 97.81 110 ASN A N 1
ATOM 857 C CA . ASN A 1 110 ? 8.586 -12.164 0.754 1 97.81 110 ASN A CA 1
ATOM 858 C C . ASN A 1 110 ? 8.078 -10.758 0.447 1 97.81 110 ASN A C 1
ATOM 860 O O . ASN A 1 110 ? 8.555 -10.109 -0.487 1 97.81 110 ASN A O 1
ATOM 864 N N . SER A 1 111 ? 7.199 -10.312 1.264 1 97.75 111 SER A N 1
ATOM 865 C CA . SER A 1 111 ? 6.559 -9.023 1.048 1 97.75 111 SER A CA 1
ATOM 866 C C . SER A 1 111 ? 7.57 -7.883 1.125 1 97.75 111 SER A C 1
ATOM 868 O O . SER A 1 111 ? 7.496 -6.926 0.354 1 97.75 111 SER A O 1
ATOM 870 N N . ALA A 1 112 ? 8.555 -7.961 2.035 1 98.44 112 ALA A N 1
ATOM 871 C CA . ALA A 1 112 ? 9.578 -6.93 2.18 1 98.44 112 ALA A CA 1
ATOM 872 C C . ALA A 1 112 ? 10.422 -6.809 0.915 1 98.44 112 ALA A C 1
ATOM 874 O O . ALA A 1 112 ? 10.719 -5.703 0.462 1 98.44 112 ALA A O 1
ATOM 875 N N . LYS A 1 113 ? 10.758 -7.93 0.375 1 98.69 113 LYS A N 1
ATOM 876 C CA . LYS A 1 113 ? 11.523 -7.934 -0.866 1 98.69 113 LYS A CA 1
ATOM 877 C C . LYS A 1 113 ? 10.719 -7.336 -2.016 1 98.69 113 LYS A C 1
ATOM 879 O O . LYS A 1 113 ? 11.258 -6.609 -2.85 1 98.69 113 LYS A O 1
ATOM 884 N N . TYR A 1 114 ? 9.477 -7.684 -2.07 1 98.56 114 TYR A N 1
ATOM 885 C CA . TYR A 1 114 ? 8.594 -7.133 -3.094 1 98.56 114 TYR A CA 1
ATOM 886 C C . TYR A 1 114 ? 8.562 -5.609 -3.021 1 98.56 114 TYR A C 1
ATOM 888 O O . TYR A 1 114 ? 8.742 -4.93 -4.035 1 98.56 114 TYR A O 1
ATOM 896 N N . PHE A 1 115 ? 8.391 -5.039 -1.839 1 98.62 115 PHE A N 1
ATOM 897 C CA . PHE A 1 115 ? 8.266 -3.592 -1.705 1 98.62 115 PHE A CA 1
ATOM 898 C C . PHE A 1 115 ? 9.617 -2.912 -1.859 1 98.62 115 PHE A C 1
ATOM 900 O O . PHE A 1 115 ? 9.703 -1.783 -2.346 1 98.62 115 PHE A O 1
ATOM 907 N N . ALA A 1 116 ? 10.711 -3.639 -1.48 1 98.81 116 ALA A N 1
ATOM 908 C CA . ALA A 1 116 ? 12.031 -3.107 -1.812 1 98.81 116 ALA A CA 1
ATOM 909 C C . ALA A 1 116 ? 12.18 -2.904 -3.316 1 98.81 116 ALA A C 1
ATOM 911 O O . ALA A 1 116 ? 12.695 -1.875 -3.762 1 98.81 116 ALA A O 1
ATOM 912 N N . GLU A 1 117 ? 11.68 -3.842 -4.043 1 98.56 117 GLU A N 1
ATOM 913 C CA . GLU A 1 117 ? 11.734 -3.742 -5.5 1 98.56 117 GLU A CA 1
ATOM 914 C C . GLU A 1 117 ? 10.82 -2.631 -6.012 1 98.56 117 GLU A C 1
ATOM 916 O O . GLU A 1 117 ? 11.172 -1.915 -6.949 1 98.56 117 GLU A O 1
ATOM 921 N N . VAL A 1 118 ? 9.648 -2.486 -5.438 1 98.12 118 VAL A N 1
ATOM 922 C CA . VAL A 1 118 ? 8.727 -1.414 -5.793 1 98.12 118 VAL A CA 1
ATOM 923 C C . VAL A 1 118 ? 9.414 -0.061 -5.613 1 98.12 118 VAL A C 1
ATOM 925 O O . VAL A 1 118 ? 9.367 0.786 -6.508 1 98.12 118 VAL A O 1
ATOM 928 N N . LEU A 1 119 ? 10.078 0.097 -4.508 1 98.62 119 LEU A N 1
ATOM 929 C CA . LEU A 1 119 ? 10.75 1.354 -4.203 1 98.62 119 LEU A CA 1
ATOM 930 C C . LEU A 1 119 ? 11.945 1.565 -5.133 1 98.62 119 LEU A C 1
ATOM 932 O O . LEU A 1 119 ? 12.18 2.68 -5.605 1 98.62 119 LEU A O 1
ATOM 936 N N . TYR A 1 120 ? 12.664 0.5 -5.383 1 98.69 120 TYR A N 1
ATOM 937 C CA . TYR A 1 120 ? 13.797 0.592 -6.297 1 98.69 120 TYR A CA 1
ATOM 938 C C . TYR A 1 120 ? 13.344 1.035 -7.684 1 98.69 120 TYR A C 1
ATOM 940 O O . TYR A 1 120 ? 13.906 1.972 -8.258 1 98.69 120 TYR A O 1
ATOM 948 N N . ASN A 1 121 ? 12.32 0.373 -8.164 1 97.69 121 ASN A N 1
ATOM 949 C CA . ASN A 1 121 ? 11.812 0.692 -9.5 1 97.69 121 ASN A CA 1
ATOM 950 C C . ASN A 1 121 ? 11.234 2.102 -9.555 1 97.69 121 ASN A C 1
ATOM 952 O O . ASN A 1 121 ? 11.312 2.77 -10.586 1 97.69 121 ASN A O 1
ATOM 956 N N . ALA A 1 122 ? 10.664 2.596 -8.445 1 97.69 122 ALA A N 1
ATOM 957 C CA . ALA A 1 122 ? 10.086 3.938 -8.383 1 97.69 122 ALA A CA 1
ATOM 958 C C . ALA A 1 122 ? 11.172 5.004 -8.516 1 97.69 122 ALA A C 1
ATOM 960 O O . ALA A 1 122 ? 10.891 6.129 -8.938 1 97.69 122 ALA A O 1
ATOM 961 N N . MET A 1 123 ? 12.453 4.633 -8.305 1 97.94 123 MET A N 1
ATOM 962 C CA . MET A 1 123 ? 13.516 5.637 -8.234 1 97.94 123 MET A CA 1
ATOM 963 C C . MET A 1 123 ? 14.578 5.379 -9.297 1 97.94 123 MET A C 1
ATOM 965 O O . MET A 1 123 ? 15.492 6.188 -9.469 1 97.94 123 MET A O 1
ATOM 969 N N . ASN A 1 124 ? 14.586 4.301 -10.047 1 93.69 124 ASN A N 1
ATOM 970 C CA . ASN A 1 124 ? 15.656 3.945 -10.984 1 93.69 124 ASN A CA 1
ATOM 971 C C . ASN A 1 124 ? 15.156 3.957 -12.43 1 93.69 124 ASN A C 1
ATOM 973 O O . ASN A 1 124 ? 15.898 3.6 -13.344 1 93.69 124 ASN A O 1
ATOM 977 N N . GLY A 1 125 ? 14.078 4.414 -12.867 1 83.69 125 GLY A N 1
ATOM 978 C CA . GLY A 1 125 ? 13.633 4.57 -14.242 1 83.69 125 GLY A CA 1
ATOM 979 C C . GLY A 1 125 ? 13.93 5.941 -14.812 1 83.69 125 GLY A C 1
ATOM 980 O O . GLY A 1 125 ? 14.828 6.637 -14.336 1 83.69 125 GLY A O 1
ATOM 981 N N . LEU A 1 126 ? 13.359 6.34 -15.898 1 82.94 126 LEU A N 1
ATOM 982 C CA . LEU A 1 126 ? 13.562 7.621 -16.578 1 82.94 126 LEU A CA 1
ATOM 983 C C . LEU A 1 126 ? 13.156 8.781 -15.672 1 82.94 126 LEU A C 1
ATOM 985 O O . LEU A 1 126 ? 13.672 9.891 -15.812 1 82.94 126 LEU A O 1
ATOM 989 N N . GLY A 1 127 ? 12.422 8.508 -14.594 1 88.12 127 GLY A N 1
ATOM 990 C CA . GLY A 1 127 ? 11.953 9.469 -13.609 1 88.12 127 GLY A CA 1
ATOM 991 C C . GLY A 1 127 ? 11.43 8.82 -12.344 1 88.12 127 GLY A C 1
ATOM 992 O O . GLY A 1 127 ? 11.102 7.633 -12.336 1 88.12 127 GLY A O 1
ATOM 993 N N . THR A 1 128 ? 11.492 9.617 -11.312 1 92.5 128 THR A N 1
ATOM 994 C CA . THR A 1 128 ? 10.969 9.125 -10.047 1 92.5 128 THR A CA 1
ATOM 995 C C . THR A 1 128 ? 9.445 9.094 -10.07 1 92.5 128 THR A C 1
ATOM 997 O O . THR A 1 128 ? 8.805 10.094 -10.383 1 92.5 128 THR A O 1
ATOM 1000 N N . SER A 1 129 ? 8.883 7.957 -9.812 1 95.31 129 SER A N 1
ATOM 1001 C CA . SER A 1 129 ? 7.445 7.895 -9.578 1 95.31 129 SER A CA 1
ATOM 1002 C C . SER A 1 129 ? 7.098 8.328 -8.164 1 95.31 129 SER A C 1
ATOM 1004 O O . SER A 1 129 ? 6.984 7.492 -7.262 1 95.31 129 SER A O 1
ATOM 1006 N N . ASN A 1 130 ? 6.805 9.594 -8.055 1 95 130 ASN A N 1
ATOM 1007 C CA . ASN A 1 130 ? 6.547 10.141 -6.727 1 95 130 ASN A CA 1
ATOM 1008 C C . ASN A 1 130 ? 5.309 9.516 -6.09 1 95 130 ASN A C 1
ATOM 1010 O O . ASN A 1 130 ? 5.266 9.312 -4.875 1 95 130 ASN A O 1
ATOM 1014 N N . THR A 1 131 ? 4.363 9.18 -6.883 1 94.88 131 THR A N 1
ATOM 1015 C CA . THR A 1 131 ? 3.129 8.602 -6.363 1 94.88 131 THR A CA 1
ATOM 1016 C C . THR A 1 131 ? 3.398 7.242 -5.723 1 94.88 131 THR A C 1
ATOM 1018 O O . THR A 1 131 ? 2.943 6.973 -4.609 1 94.88 131 THR A O 1
ATOM 1021 N N . ILE A 1 132 ? 4.152 6.367 -6.402 1 96.5 132 ILE A N 1
ATOM 1022 C CA . ILE A 1 132 ? 4.465 5.031 -5.902 1 96.5 132 ILE A CA 1
ATOM 1023 C C . ILE A 1 132 ? 5.387 5.137 -4.691 1 96.5 132 ILE A C 1
ATOM 1025 O O . ILE A 1 132 ? 5.16 4.48 -3.672 1 96.5 132 ILE A O 1
ATOM 1029 N N . LEU A 1 133 ? 6.418 5.992 -4.844 1 98.25 133 LEU A N 1
ATOM 1030 C CA . LEU A 1 133 ? 7.367 6.191 -3.756 1 98.25 133 LEU A CA 1
ATOM 1031 C C . LEU A 1 133 ? 6.66 6.676 -2.494 1 98.25 133 LEU A C 1
ATOM 1033 O O . LEU A 1 133 ? 6.797 6.07 -1.431 1 98.25 133 LEU A O 1
ATOM 1037 N N . LEU A 1 134 ? 5.82 7.652 -2.607 1 97.81 134 LEU A N 1
ATOM 1038 C CA . LEU A 1 134 ? 5.145 8.289 -1.481 1 97.81 134 LEU A CA 1
ATOM 1039 C C . LEU A 1 134 ? 4.152 7.324 -0.835 1 97.81 134 LEU A C 1
ATOM 1041 O O . LEU A 1 134 ? 4.16 7.145 0.385 1 97.81 134 LEU A O 1
ATOM 1045 N N . ARG A 1 135 ? 3.396 6.715 -1.609 1 96.25 135 ARG A N 1
ATOM 1046 C CA . ARG A 1 135 ? 2.375 5.828 -1.061 1 96.25 135 ARG A CA 1
ATOM 1047 C C . ARG A 1 135 ? 3.008 4.645 -0.336 1 96.25 135 ARG A C 1
ATOM 1049 O O . ARG A 1 135 ? 2.551 4.254 0.74 1 96.25 135 ARG A O 1
ATOM 1056 N N . THR A 1 136 ? 4.016 4.094 -0.953 1 98.06 136 THR A N 1
ATOM 1057 C CA . THR A 1 136 ? 4.68 2.959 -0.319 1 98.06 136 THR A CA 1
ATOM 1058 C C . THR A 1 136 ? 5.332 3.381 0.995 1 98.06 136 THR A C 1
ATOM 1060 O O . THR A 1 136 ? 5.152 2.723 2.021 1 98.06 136 THR A O 1
ATOM 1063 N N . VAL A 1 137 ? 6.023 4.504 1.024 1 98.69 137 VAL A N 1
ATOM 1064 C CA . VAL A 1 137 ? 6.734 4.961 2.213 1 98.69 137 VAL A CA 1
ATOM 1065 C C . VAL A 1 137 ? 5.73 5.32 3.309 1 98.69 137 VAL A C 1
ATOM 1067 O O . VAL A 1 137 ? 5.883 4.898 4.457 1 98.69 137 VAL A O 1
ATOM 1070 N N . VAL A 1 138 ? 4.668 6.043 2.969 1 97.56 138 VAL A N 1
ATOM 1071 C CA . VAL A 1 138 ? 3.695 6.488 3.959 1 97.56 138 VAL A CA 1
ATOM 1072 C C . VAL A 1 138 ? 2.973 5.281 4.551 1 97.56 138 VAL A C 1
ATOM 1074 O O . VAL A 1 138 ? 2.752 5.215 5.766 1 97.56 138 VAL A O 1
ATOM 1077 N N . THR A 1 139 ? 2.66 4.289 3.73 1 95.94 139 THR A N 1
ATOM 1078 C CA . THR A 1 139 ? 1.882 3.145 4.191 1 95.94 139 THR A CA 1
ATOM 1079 C C . THR A 1 139 ? 2.734 2.225 5.062 1 95.94 139 THR A C 1
ATOM 1081 O O . THR A 1 139 ? 2.227 1.587 5.984 1 95.94 139 THR A O 1
ATOM 1084 N N . LYS A 1 140 ? 3.998 2.221 4.836 1 97.62 140 LYS A N 1
ATOM 1085 C CA . LYS A 1 140 ? 4.875 1.31 5.57 1 97.62 140 LYS A CA 1
ATOM 1086 C C . LYS A 1 140 ? 5.539 2.016 6.746 1 97.62 140 LYS A C 1
ATOM 1088 O O . LYS A 1 140 ? 6.117 1.365 7.621 1 97.62 140 LYS A O 1
ATOM 1093 N N . ALA A 1 141 ? 5.453 3.316 6.801 1 97.38 141 ALA A N 1
ATOM 1094 C CA . ALA A 1 141 ? 6.129 4.098 7.832 1 97.38 141 ALA A CA 1
ATOM 1095 C C . ALA A 1 141 ? 5.746 3.611 9.227 1 97.38 141 ALA A C 1
ATOM 1097 O O . ALA A 1 141 ? 4.566 3.391 9.516 1 97.38 141 ALA A O 1
ATOM 1098 N N . GLY A 1 142 ? 6.805 3.406 10.047 1 93.75 142 GLY A N 1
ATOM 1099 C CA . GLY A 1 142 ? 6.602 3.039 11.438 1 93.75 142 GLY A CA 1
ATOM 1100 C C . GLY A 1 142 ? 6.262 1.571 11.625 1 93.75 142 GLY A C 1
ATOM 1101 O O . GLY A 1 142 ? 6.07 1.11 12.75 1 93.75 142 GLY A O 1
ATOM 1102 N N . SER A 1 143 ? 6.176 0.811 10.562 1 93.31 143 SER A N 1
ATOM 1103 C CA . SER A 1 143 ? 5.844 -0.606 10.656 1 93.31 143 SER A CA 1
ATOM 1104 C C . SER A 1 143 ? 7.098 -1.458 10.836 1 93.31 143 SER A C 1
ATOM 1106 O O . SER A 1 143 ? 8.203 -1.014 10.523 1 93.31 143 SER A O 1
ATOM 1108 N N . ILE A 1 144 ? 6.891 -2.572 11.312 1 94.88 144 ILE A N 1
ATOM 1109 C CA . ILE A 1 144 ? 7.965 -3.555 11.398 1 94.88 144 ILE A CA 1
ATOM 1110 C C . ILE A 1 144 ? 8.453 -3.91 9.992 1 94.88 144 ILE A C 1
ATOM 1112 O O . ILE A 1 144 ? 9.648 -4.113 9.781 1 94.88 144 ILE A O 1
ATOM 1116 N N . GLU A 1 145 ? 7.57 -3.922 9.023 1 96.5 145 GLU A N 1
ATOM 1117 C CA . GLU A 1 145 ? 7.91 -4.312 7.656 1 96.5 145 GLU A CA 1
ATOM 1118 C C . GLU A 1 145 ? 8.883 -3.32 7.023 1 96.5 145 GLU A C 1
ATOM 1120 O O . GLU A 1 145 ? 9.711 -3.699 6.195 1 96.5 145 GLU A O 1
ATOM 1125 N N . MET A 1 146 ? 8.812 -2.051 7.457 1 97.88 146 MET A N 1
ATOM 1126 C CA . MET A 1 146 ? 9.734 -1.063 6.91 1 97.88 146 MET A CA 1
ATOM 1127 C C . MET A 1 146 ? 11.18 -1.447 7.211 1 97.88 146 MET A C 1
ATOM 1129 O O . MET A 1 146 ? 12.062 -1.285 6.363 1 97.88 146 MET A O 1
ATOM 1133 N N . GLU A 1 147 ? 11.469 -1.991 8.375 1 98.31 147 GLU A N 1
ATOM 1134 C CA . GLU A 1 147 ? 12.812 -2.438 8.727 1 98.31 147 GLU A CA 1
ATOM 1135 C C . GLU A 1 147 ? 13.281 -3.564 7.805 1 98.31 147 GLU A C 1
ATOM 1137 O O . GLU A 1 147 ? 14.422 -3.564 7.34 1 98.31 147 GLU A O 1
ATOM 1142 N N . ASP A 1 148 ? 12.352 -4.496 7.492 1 98.56 148 ASP A N 1
ATOM 1143 C CA . ASP A 1 148 ? 12.68 -5.602 6.598 1 98.56 148 ASP A CA 1
ATOM 1144 C C . ASP A 1 148 ? 12.883 -5.109 5.168 1 98.56 148 ASP A C 1
ATOM 1146 O O . ASP A 1 148 ? 13.727 -5.633 4.438 1 98.56 148 ASP A O 1
ATOM 1150 N N . ILE A 1 149 ? 12.039 -4.129 4.777 1 98.88 149 ILE A N 1
ATOM 1151 C CA . ILE A 1 149 ? 12.188 -3.543 3.447 1 98.88 149 ILE A CA 1
ATOM 1152 C C . ILE A 1 149 ? 13.57 -2.912 3.309 1 98.88 149 ILE A C 1
ATOM 1154 O O . ILE A 1 149 ? 14.25 -3.109 2.299 1 98.88 149 ILE A O 1
ATOM 1158 N N . LYS A 1 150 ? 14 -2.199 4.352 1 98.88 150 LYS A N 1
ATOM 1159 C CA . LYS A 1 150 ? 15.32 -1.58 4.336 1 98.88 150 LYS A CA 1
ATOM 1160 C C . LYS A 1 150 ? 16.422 -2.629 4.18 1 98.88 150 LYS A C 1
ATOM 1162 O O . LYS A 1 150 ? 17.344 -2.445 3.395 1 98.88 150 LYS A O 1
ATOM 1167 N N . LYS A 1 151 ? 16.297 -3.691 4.891 1 98.81 151 LYS A N 1
ATOM 1168 C CA . LYS A 1 151 ? 17.281 -4.766 4.824 1 98.81 151 LYS A CA 1
ATOM 1169 C C . LYS A 1 151 ? 17.312 -5.398 3.434 1 98.81 151 LYS A C 1
ATOM 1171 O O . LYS A 1 151 ? 18.391 -5.574 2.85 1 98.81 151 LYS A O 1
ATOM 1176 N N . GLU A 1 152 ? 16.125 -5.746 2.895 1 98.88 152 GLU A N 1
ATOM 1177 C CA . GLU A 1 152 ? 16.047 -6.355 1.571 1 98.88 152 GLU A CA 1
ATOM 1178 C C . GLU A 1 152 ? 16.578 -5.414 0.496 1 98.88 152 GLU A C 1
ATOM 1180 O O . GLU A 1 152 ? 17.234 -5.852 -0.447 1 98.88 152 GLU A O 1
ATOM 1185 N N . TYR A 1 153 ? 16.297 -4.129 0.646 1 98.88 153 TYR A N 1
ATOM 1186 C CA . TYR A 1 153 ? 16.734 -3.135 -0.326 1 98.88 153 TYR A CA 1
ATOM 1187 C C . TYR A 1 153 ? 18.25 -3.07 -0.39 1 98.88 153 TYR A C 1
ATOM 1189 O O . TYR A 1 153 ? 18.844 -3.131 -1.474 1 98.88 153 TYR A O 1
ATOM 1197 N N . SER A 1 154 ? 18.844 -2.949 0.783 1 98.81 154 SER A N 1
ATOM 1198 C CA . SER A 1 154 ? 20.297 -2.867 0.864 1 98.81 154 SER A CA 1
ATOM 1199 C C . SER A 1 154 ? 20.953 -4.129 0.317 1 98.81 154 SER A C 1
ATOM 1201 O O . SER A 1 154 ? 21.953 -4.055 -0.397 1 98.81 154 SER A O 1
ATOM 1203 N N . ALA A 1 155 ? 20.406 -5.25 0.683 1 98.81 155 ALA A N 1
ATOM 1204 C CA . ALA A 1 155 ? 20.969 -6.527 0.243 1 98.81 155 ALA A CA 1
ATOM 1205 C C . ALA A 1 155 ? 20.875 -6.668 -1.274 1 98.81 155 ALA A C 1
ATOM 1207 O O . ALA A 1 155 ? 21.828 -7.152 -1.909 1 98.81 155 ALA A O 1
ATOM 1208 N N . ALA A 1 156 ? 19.844 -6.23 -1.857 1 98.75 156 ALA A N 1
ATOM 1209 C CA . ALA A 1 156 ? 19.594 -6.465 -3.275 1 98.75 156 ALA A CA 1
ATOM 1210 C C . ALA A 1 156 ? 20.328 -5.441 -4.141 1 98.75 156 ALA A C 1
ATOM 1212 O O . ALA A 1 156 ? 20.766 -5.762 -5.246 1 98.75 156 ALA A O 1
ATOM 1213 N N . TYR A 1 157 ? 20.484 -4.223 -3.609 1 98.38 157 TYR A N 1
ATOM 1214 C CA . TYR A 1 157 ? 20.891 -3.166 -4.527 1 98.38 157 TYR A CA 1
ATOM 1215 C C . TYR A 1 157 ? 22.172 -2.49 -4.055 1 98.38 157 TYR A C 1
ATOM 1217 O O . TYR A 1 157 ? 22.641 -1.532 -4.672 1 98.38 157 TYR A O 1
ATOM 1225 N N . LYS A 1 158 ? 22.719 -2.861 -2.871 1 98.38 158 LYS A N 1
ATOM 1226 C CA . LYS A 1 158 ? 24.031 -2.473 -2.369 1 98.38 158 LYS A CA 1
ATOM 1227 C C . LYS A 1 158 ? 24.094 -0.98 -2.061 1 98.38 158 LYS A C 1
ATOM 1229 O O . LYS A 1 158 ? 25.125 -0.335 -2.258 1 98.38 158 LYS A O 1
ATOM 1234 N N . ILE A 1 159 ? 23 -0.407 -1.821 1 98.62 159 ILE A N 1
ATOM 1235 C CA . ILE A 1 159 ? 22.797 0.939 -1.295 1 98.62 159 ILE A CA 1
ATOM 1236 C C . ILE A 1 159 ? 21.641 0.94 -0.307 1 98.62 159 ILE A C 1
ATOM 1238 O O . ILE A 1 159 ? 20.656 0.217 -0.494 1 98.62 159 ILE A O 1
ATOM 1242 N N . SER A 1 160 ? 21.703 1.714 0.757 1 98.81 160 SER A N 1
ATOM 1243 C CA . SER A 1 160 ? 20.594 1.764 1.702 1 98.81 160 SER A CA 1
ATOM 1244 C C . SER A 1 160 ? 19.375 2.457 1.093 1 98.81 160 SER A C 1
ATOM 1246 O O . SER A 1 160 ? 19.516 3.328 0.231 1 98.81 160 SER A O 1
ATOM 1248 N N . LEU A 1 161 ? 18.25 2.129 1.508 1 98.88 161 LEU A N 1
ATOM 1249 C CA . LEU A 1 161 ? 17.031 2.797 1.07 1 98.88 161 LEU A CA 1
ATOM 1250 C C . LEU A 1 161 ? 17.094 4.293 1.356 1 98.88 161 LEU A C 1
ATOM 1252 O O . LEU A 1 161 ? 16.688 5.109 0.525 1 98.88 161 LEU A O 1
ATOM 1256 N N . LEU A 1 162 ? 17.625 4.715 2.561 1 98.88 162 LEU A N 1
ATOM 1257 C CA . LEU A 1 162 ? 17.766 6.121 2.936 1 98.88 162 LEU A CA 1
ATOM 1258 C C . LEU A 1 162 ? 18.672 6.859 1.955 1 98.88 162 LEU A C 1
ATOM 1260 O O . LEU A 1 162 ? 18.344 7.965 1.516 1 98.88 162 LEU A O 1
ATOM 1264 N N . ASP A 1 163 ? 19.75 6.219 1.572 1 98.75 163 ASP A N 1
ATOM 1265 C CA . ASP A 1 163 ? 20.672 6.832 0.614 1 98.75 163 ASP A CA 1
ATOM 1266 C C . ASP A 1 163 ? 20.016 6.961 -0.761 1 98.75 163 ASP A C 1
ATOM 1268 O O . ASP A 1 163 ? 20.219 7.961 -1.456 1 98.75 163 ASP A O 1
ATOM 1272 N N . ALA A 1 164 ? 19.312 5.902 -1.179 1 98.62 164 ALA A N 1
ATOM 1273 C CA . ALA A 1 164 ? 18.609 5.949 -2.461 1 98.62 164 ALA A CA 1
ATOM 1274 C C . ALA A 1 164 ? 17.594 7.094 -2.496 1 98.62 164 ALA A C 1
ATOM 1276 O O . ALA A 1 164 ? 17.531 7.836 -3.479 1 98.62 164 ALA A O 1
ATOM 1277 N N . ILE A 1 165 ? 16.844 7.281 -1.407 1 98.75 165 ILE A N 1
ATOM 1278 C CA . ILE A 1 165 ? 15.875 8.375 -1.313 1 98.75 165 ILE A CA 1
ATOM 1279 C C . ILE A 1 165 ? 16.609 9.711 -1.351 1 98.75 165 ILE A C 1
ATOM 1281 O O . ILE A 1 165 ? 16.188 10.641 -2.051 1 98.75 165 ILE A O 1
ATOM 1285 N N . HIS A 1 166 ? 17.688 9.773 -0.621 1 98.44 166 HIS A N 1
ATOM 1286 C CA . HIS A 1 166 ? 18.484 11 -0.573 1 98.44 166 HIS A CA 1
ATOM 1287 C C . HIS A 1 166 ? 18.969 11.398 -1.963 1 98.44 166 HIS A C 1
ATOM 1289 O O . HIS A 1 166 ? 18.938 12.578 -2.32 1 98.44 166 HIS A O 1
ATOM 1295 N N . LYS A 1 167 ? 19.359 10.43 -2.742 1 97.69 167 LYS A N 1
ATOM 1296 C CA . LYS A 1 167 ? 19.906 10.672 -4.074 1 97.69 167 LYS A CA 1
ATOM 1297 C C . LYS A 1 167 ? 18.812 11.094 -5.051 1 97.69 167 LYS A C 1
ATOM 1299 O O . LYS A 1 167 ? 19.078 11.867 -5.98 1 97.69 167 LYS A O 1
ATOM 1304 N N . ASP A 1 168 ? 17.609 10.602 -4.852 1 97.69 168 ASP A N 1
ATOM 1305 C CA . ASP A 1 168 ? 16.609 10.719 -5.898 1 97.69 168 ASP A CA 1
ATOM 1306 C C . ASP A 1 168 ? 15.602 11.82 -5.574 1 97.69 168 ASP A C 1
ATOM 1308 O O . ASP A 1 168 ? 14.703 12.102 -6.371 1 97.69 168 ASP A O 1
ATOM 1312 N N . THR A 1 169 ? 15.695 12.438 -4.414 1 97.56 169 THR A N 1
ATOM 1313 C CA . THR A 1 169 ? 14.773 13.492 -4.004 1 97.56 169 THR A CA 1
ATOM 1314 C C . THR A 1 169 ? 15.531 14.68 -3.414 1 97.56 169 THR A C 1
ATOM 1316 O O . THR A 1 169 ? 16.75 14.602 -3.203 1 97.56 169 THR A O 1
ATOM 1319 N N . SER A 1 170 ? 14.789 15.797 -3.164 1 97.38 170 SER A N 1
ATOM 1320 C CA . SER A 1 170 ? 15.453 17 -2.688 1 97.38 170 SER A CA 1
ATOM 1321 C C . SER A 1 170 ? 14.547 17.812 -1.763 1 97.38 170 SER A C 1
ATOM 1323 O O . SER A 1 170 ? 13.352 17.531 -1.668 1 97.38 170 SER A O 1
ATOM 1325 N N . GLY A 1 171 ? 15.203 18.688 -0.97 1 97.5 171 GLY A N 1
ATOM 1326 C CA . GLY A 1 171 ? 14.484 19.656 -0.179 1 97.5 171 GLY A CA 1
ATOM 1327 C C . GLY A 1 171 ? 13.672 19.047 0.945 1 97.5 171 GLY A C 1
ATOM 1328 O O . GLY A 1 171 ? 14.094 18.062 1.555 1 97.5 171 GLY A O 1
ATOM 1329 N N . HIS A 1 172 ? 12.602 19.641 1.233 1 97.75 172 HIS A N 1
ATOM 1330 C CA . HIS A 1 172 ? 11.758 19.234 2.35 1 97.75 172 HIS A CA 1
ATOM 1331 C C . HIS A 1 172 ? 11.055 17.906 2.053 1 97.75 172 HIS A C 1
ATOM 1333 O O . HIS A 1 172 ? 10.766 17.141 2.969 1 97.75 172 HIS A O 1
ATOM 1339 N N . TYR A 1 173 ? 10.906 17.688 0.709 1 98.25 173 TYR A N 1
ATOM 1340 C CA . TYR A 1 173 ? 10.359 16.391 0.324 1 98.25 173 TYR A CA 1
ATOM 1341 C C . TYR A 1 173 ? 11.297 15.258 0.733 1 98.25 173 TYR A C 1
ATOM 1343 O O . TYR A 1 173 ? 10.859 14.25 1.295 1 98.25 173 TYR A O 1
ATOM 1351 N N . ARG A 1 174 ? 12.562 15.422 0.527 1 98.44 174 ARG A N 1
ATOM 1352 C CA . ARG A 1 174 ? 13.578 14.461 0.942 1 98.44 174 ARG A CA 1
ATOM 1353 C C . ARG A 1 174 ? 13.555 14.25 2.453 1 98.44 174 ARG A C 1
ATOM 1355 O O . ARG A 1 174 ? 13.523 13.117 2.926 1 98.44 174 ARG A O 1
ATOM 1362 N N . THR A 1 175 ? 13.562 15.328 3.189 1 98.62 175 THR A N 1
ATOM 1363 C CA . THR A 1 175 ? 13.594 15.242 4.645 1 98.62 175 THR A CA 1
ATOM 1364 C C . THR A 1 175 ? 12.336 14.555 5.176 1 98.62 175 THR A C 1
ATOM 1366 O O . THR A 1 175 ? 12.414 13.766 6.117 1 98.62 175 THR A O 1
ATOM 1369 N N . PHE A 1 176 ? 11.234 14.922 4.512 1 98.75 176 PHE A N 1
ATOM 1370 C CA . PHE A 1 176 ? 9.961 14.297 4.855 1 98.75 176 PHE A CA 1
ATOM 1371 C C . PHE A 1 176 ? 10.031 12.789 4.695 1 98.75 176 PHE A C 1
ATOM 1373 O O . PHE A 1 176 ? 9.727 12.039 5.629 1 98.75 176 PHE A O 1
ATOM 1380 N N . LEU A 1 177 ? 10.492 12.266 3.541 1 98.88 177 LEU A N 1
ATOM 1381 C CA . LEU A 1 177 ? 10.57 10.844 3.248 1 98.88 177 LEU A CA 1
ATOM 1382 C C . LEU A 1 177 ? 11.578 10.156 4.164 1 98.88 177 LEU A C 1
ATOM 1384 O O . LEU A 1 177 ? 11.312 9.07 4.691 1 98.88 177 LEU A O 1
ATOM 1388 N N . ILE A 1 178 ? 12.719 10.773 4.352 1 98.81 178 ILE A N 1
ATOM 1389 C CA . ILE A 1 178 ? 13.781 10.188 5.16 1 98.81 178 ILE A CA 1
ATOM 1390 C C . ILE A 1 178 ? 13.297 10.016 6.602 1 98.81 178 ILE A C 1
ATOM 1392 O O . ILE A 1 178 ? 13.539 8.984 7.227 1 98.81 178 ILE A O 1
ATOM 1396 N N . ASN A 1 179 ? 12.555 10.953 7.145 1 98.62 179 ASN A N 1
ATOM 1397 C CA . ASN A 1 179 ? 12.031 10.867 8.5 1 98.62 179 ASN A CA 1
ATOM 1398 C C . ASN A 1 179 ? 11.047 9.711 8.648 1 98.62 179 ASN A C 1
ATOM 1400 O O . ASN A 1 179 ? 10.977 9.078 9.703 1 98.62 179 ASN A O 1
ATOM 1404 N N . LEU A 1 180 ? 10.312 9.453 7.621 1 98.62 180 LEU A N 1
ATOM 1405 C CA . LEU A 1 180 ? 9.312 8.391 7.68 1 98.62 180 LEU A CA 1
ATOM 1406 C C . LEU A 1 180 ? 9.969 7.02 7.59 1 98.62 180 LEU A C 1
ATOM 1408 O O . LEU A 1 180 ? 9.438 6.035 8.117 1 98.62 180 LEU A O 1
ATOM 1412 N N . VAL A 1 181 ? 11.078 6.961 6.922 1 98.62 181 VAL A N 1
ATOM 1413 C CA . VAL A 1 181 ? 11.734 5.684 6.668 1 98.62 181 VAL A CA 1
ATOM 1414 C C . VAL A 1 181 ? 12.695 5.359 7.809 1 98.62 181 VAL A C 1
ATOM 1416 O O . VAL A 1 181 ? 12.953 4.191 8.102 1 98.62 181 VAL A O 1
ATOM 1419 N N . GLU A 1 182 ? 13.18 6.332 8.5 1 94.38 182 GLU A N 1
ATOM 1420 C CA . GLU A 1 182 ? 14.172 6.16 9.555 1 94.38 182 GLU A CA 1
ATOM 1421 C C . GLU A 1 182 ? 13.602 5.371 10.727 1 94.38 182 GLU A C 1
ATOM 1423 O O . GLU A 1 182 ? 14.281 4.516 11.297 1 94.38 182 GLU A O 1
ATOM 1428 N N . MET B 1 1 ? -41.562 -11.328 24.422 1 21.66 1 MET B N 1
ATOM 1429 C CA . MET B 1 1 ? -40.719 -11.742 23.312 1 21.66 1 MET B CA 1
ATOM 1430 C C . MET B 1 1 ? -39.406 -10.977 23.297 1 21.66 1 MET B C 1
ATOM 1432 O O . MET B 1 1 ? -39.406 -9.75 23.188 1 21.66 1 MET B O 1
ATOM 1436 N N . ALA B 1 2 ? -38.406 -11.391 24.062 1 28.2 2 ALA B N 1
ATOM 1437 C CA . ALA B 1 2 ? -37.188 -10.719 24.5 1 28.2 2 ALA B CA 1
ATOM 1438 C C . ALA B 1 2 ? -36.281 -10.445 23.328 1 28.2 2 ALA B C 1
ATOM 1440 O O . ALA B 1 2 ? -35.875 -11.367 22.625 1 28.2 2 ALA B O 1
ATOM 1441 N N . ASP B 1 3 ? -36.375 -9.367 22.547 1 26.55 3 ASP B N 1
ATOM 1442 C CA . ASP B 1 3 ? -35.625 -8.883 21.391 1 26.55 3 ASP B CA 1
ATOM 1443 C C . ASP B 1 3 ? -34.125 -8.734 21.688 1 26.55 3 ASP B C 1
ATOM 1445 O O . ASP B 1 3 ? -33.75 -7.992 22.594 1 26.55 3 ASP B O 1
ATOM 1449 N N . ARG B 1 4 ? -33.25 -9.875 21.625 1 27.14 4 ARG B N 1
ATOM 1450 C CA . ARG B 1 4 ? -31.844 -10.023 21.906 1 27.14 4 ARG B CA 1
ATOM 1451 C C . ARG B 1 4 ? -31.016 -9.016 21.125 1 27.14 4 ARG B C 1
ATOM 1453 O O . ARG B 1 4 ? -30.938 -9.102 19.891 1 27.14 4 ARG B O 1
ATOM 1460 N N . ASN B 1 5 ? -30.875 -7.746 21.531 1 28.06 5 ASN B N 1
ATOM 1461 C CA . ASN B 1 5 ? -30 -6.637 21.156 1 28.06 5 ASN B CA 1
ATOM 1462 C C . ASN B 1 5 ? -28.531 -7.055 21.141 1 28.06 5 ASN B C 1
ATOM 1464 O O . ASN B 1 5 ? -27.859 -7.031 22.172 1 28.06 5 ASN B O 1
ATOM 1468 N N . TRP B 1 6 ? -28.172 -8.219 20.531 1 29.11 6 TRP B N 1
ATOM 1469 C CA . TRP B 1 6 ? -26.797 -8.711 20.422 1 29.11 6 TRP B CA 1
ATOM 1470 C C . TRP B 1 6 ? -25.859 -7.582 20.016 1 29.11 6 TRP B C 1
ATOM 1472 O O . TRP B 1 6 ? -26.156 -6.793 19.125 1 29.11 6 TRP B O 1
ATOM 1482 N N . SER B 1 7 ? -24.953 -7.098 20.953 1 29.58 7 SER B N 1
ATOM 1483 C CA . SER B 1 7 ? -23.938 -6.113 21.312 1 29.58 7 SER B CA 1
ATOM 148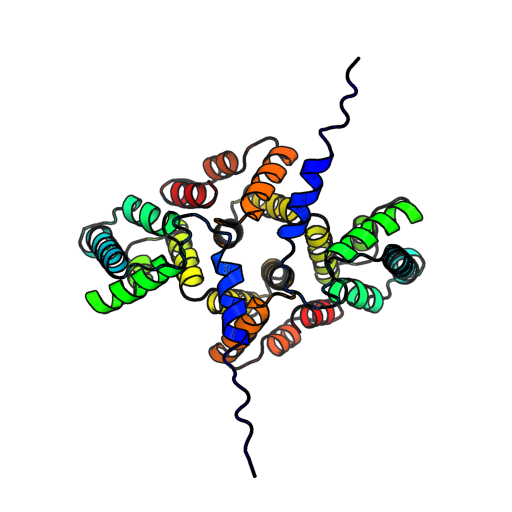4 C C . SER B 1 7 ? -22.828 -6.066 20.266 1 29.58 7 SER B C 1
ATOM 1486 O O . SER B 1 7 ? -22.203 -7.086 19.984 1 29.58 7 SER B O 1
ATOM 1488 N N . THR B 1 8 ? -22.875 -5.25 19.188 1 32.88 8 THR B N 1
ATOM 1489 C CA . THR B 1 8 ? -22 -4.645 18.203 1 32.88 8 THR B CA 1
ATOM 1490 C C . THR B 1 8 ? -20.656 -4.258 18.828 1 32.88 8 THR B C 1
ATOM 1492 O O . THR B 1 8 ? -19.75 -3.797 18.125 1 32.88 8 THR B O 1
ATOM 1495 N N . THR B 1 9 ? -20.516 -4.211 20.172 1 33.47 9 THR B N 1
ATOM 1496 C CA . THR B 1 9 ? -19.391 -3.559 20.812 1 33.47 9 THR B CA 1
ATOM 1497 C C . THR B 1 9 ? -18.125 -4.391 20.656 1 33.47 9 THR B C 1
ATOM 1499 O O . THR B 1 9 ? -17.016 -3.848 20.672 1 33.47 9 THR B O 1
ATOM 1502 N N . GLY B 1 10 ? -18.266 -5.707 20.688 1 30.73 10 GLY B N 1
ATOM 1503 C CA . GLY B 1 10 ? -17.047 -6.492 20.828 1 30.73 10 GLY B CA 1
ATOM 1504 C C . GLY B 1 10 ? -16.125 -6.363 19.641 1 30.73 10 GLY B C 1
ATOM 1505 O O . GLY B 1 10 ? -14.906 -6.488 19.781 1 30.73 10 GLY B O 1
ATOM 1506 N N . ARG B 1 11 ? -16.703 -6.332 18.438 1 28.64 11 ARG B N 1
ATOM 1507 C CA . ARG B 1 11 ? -15.859 -6.395 17.25 1 28.64 11 ARG B CA 1
ATOM 1508 C 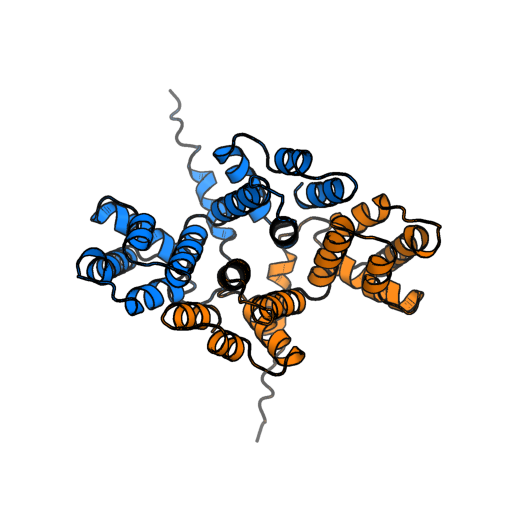C . ARG B 1 11 ? -15.062 -5.109 17.078 1 28.64 11 ARG B C 1
ATOM 1510 O O . ARG B 1 11 ? -14.109 -5.062 16.297 1 28.64 11 ARG B O 1
ATOM 1517 N N . HIS B 1 12 ? -15.531 -4.012 17.656 1 31.2 12 HIS B N 1
ATOM 1518 C CA . HIS B 1 12 ? -14.812 -2.75 17.516 1 31.2 12 HIS B CA 1
ATOM 1519 C C . HIS B 1 12 ? -13.5 -2.781 18.281 1 31.2 12 HIS B C 1
ATOM 1521 O O . HIS B 1 12 ? -12.508 -2.178 17.859 1 31.2 12 HIS B O 1
ATOM 1527 N N . ARG B 1 13 ? -13.438 -3.557 19.312 1 29.59 13 ARG B N 1
ATOM 1528 C CA . ARG B 1 13 ? -12.273 -3.443 20.188 1 29.59 13 ARG B CA 1
ATOM 1529 C C . ARG B 1 13 ? -11.039 -4.051 19.531 1 29.59 13 ARG B C 1
ATOM 1531 O O . ARG B 1 13 ? -9.922 -3.566 19.719 1 29.59 13 ARG B O 1
ATOM 1538 N N . LEU B 1 14 ? -11.258 -5.215 18.875 1 28.45 14 LEU B N 1
ATOM 1539 C CA . LEU B 1 14 ? -10.062 -5.898 18.391 1 28.45 14 LEU B CA 1
ATOM 1540 C C . LEU B 1 14 ? -9.406 -5.105 17.25 1 28.45 14 LEU B C 1
ATOM 1542 O O . LEU B 1 14 ? -8.203 -5.227 17.031 1 28.45 14 LEU B O 1
ATOM 1546 N N . LEU B 1 15 ? -10.242 -4.289 16.484 1 29.58 15 LEU B N 1
ATOM 1547 C CA . LEU B 1 15 ? -9.719 -3.604 15.305 1 29.58 15 LEU B CA 1
ATOM 1548 C C . LEU B 1 15 ? -8.789 -2.463 15.711 1 29.58 15 LEU B C 1
ATOM 1550 O O . LEU B 1 15 ? -7.793 -2.203 15.039 1 29.58 15 LEU B O 1
ATOM 1554 N N . ILE B 1 16 ? -9.047 -1.784 16.812 1 33.38 16 ILE B N 1
ATOM 1555 C CA . ILE B 1 16 ? -8.211 -0.673 17.266 1 33.38 16 ILE B CA 1
ATOM 1556 C C . ILE B 1 16 ? -6.844 -1.197 17.703 1 33.38 16 ILE B C 1
ATOM 1558 O O . ILE B 1 16 ? -5.836 -0.498 17.578 1 33.38 16 ILE B O 1
ATOM 1562 N N . ALA B 1 17 ? -6.77 -2.424 18.125 1 31.59 17 ALA B N 1
ATOM 1563 C CA . ALA B 1 17 ? -5.527 -2.883 18.75 1 31.59 17 ALA B CA 1
ATOM 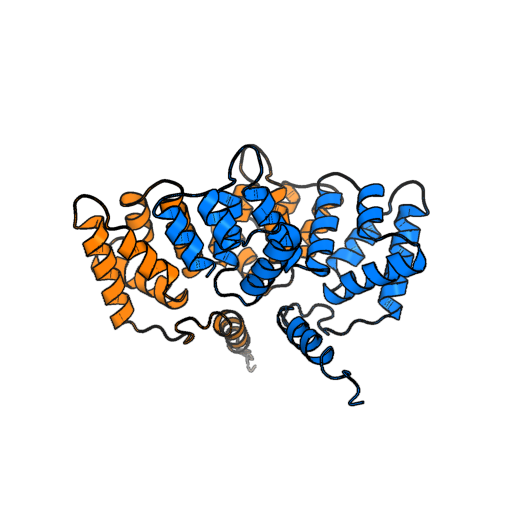1564 C C . ALA B 1 17 ? -4.449 -3.117 17.703 1 31.59 17 ALA B C 1
ATOM 1566 O O . ALA B 1 17 ? -3.264 -2.885 17.953 1 31.59 17 ALA B O 1
ATOM 1567 N N . CYS B 1 18 ? -4.816 -3.705 16.516 1 31 18 CYS B N 1
ATOM 1568 C CA . CYS B 1 18 ? -3.736 -4.102 15.625 1 31 18 CYS B CA 1
ATOM 1569 C C . CYS B 1 18 ? -3.066 -2.883 15 1 31 18 CYS B C 1
ATOM 1571 O O . CYS B 1 18 ? -1.866 -2.9 14.727 1 31 18 CYS B O 1
ATOM 1573 N N . LEU B 1 19 ? -3.76 -1.791 14.531 1 33.28 19 LEU B N 1
ATOM 1574 C CA . LEU B 1 19 ? -3.037 -0.602 14.094 1 33.28 19 LEU B CA 1
ATOM 1575 C C . LEU B 1 19 ? -2.205 -0.019 15.227 1 33.28 19 LEU B C 1
ATOM 1577 O O . LEU B 1 19 ? -1.229 0.693 14.984 1 33.28 19 LEU B O 1
ATOM 1581 N N . ASP B 1 20 ? -2.623 -0.077 16.484 1 32.03 20 ASP B N 1
ATOM 1582 C CA . ASP B 1 20 ? -2.137 0.577 17.703 1 32.03 20 ASP B CA 1
ATOM 1583 C C . ASP B 1 20 ? -0.756 0.055 18.094 1 32.03 20 ASP B C 1
ATOM 1585 O O . ASP B 1 20 ? 0.056 0.792 18.656 1 32.03 20 ASP B O 1
ATOM 1589 N N . GLU B 1 21 ? -0.485 -1.264 17.969 1 33.22 21 GLU B N 1
ATOM 1590 C CA . GLU B 1 21 ? 0.664 -1.786 18.703 1 33.22 21 GLU B CA 1
ATOM 1591 C C . GLU B 1 21 ? 1.976 -1.357 18.047 1 33.22 21 GLU B C 1
ATOM 1593 O O . GLU B 1 21 ? 2.99 -1.198 18.719 1 33.22 21 GLU B O 1
ATOM 1598 N N . LYS B 1 22 ? 2.172 -1.54 16.562 1 37.56 22 LYS B N 1
ATOM 1599 C CA . LYS B 1 22 ? 3.576 -1.588 16.156 1 37.56 22 LYS B CA 1
ATOM 1600 C C . LYS B 1 22 ? 4.152 -0.184 16 1 37.56 22 LYS B C 1
ATOM 1602 O O . LYS B 1 22 ? 5.32 -0.022 15.641 1 37.56 22 LYS B O 1
ATOM 1607 N N . THR B 1 23 ? 3.48 0.897 15.594 1 36.88 23 THR B N 1
ATOM 1608 C CA . THR B 1 23 ? 4.18 2.17 15.461 1 36.88 23 THR B CA 1
ATOM 1609 C C . THR B 1 23 ? 4.57 2.725 16.828 1 36.88 23 THR B C 1
ATOM 1611 O O . THR B 1 23 ? 3.717 3.219 17.562 1 36.88 23 THR B O 1
ATOM 1614 N N . ALA B 1 24 ? 5.426 2.162 17.453 1 36.97 24 ALA B N 1
ATOM 1615 C CA . ALA B 1 24 ? 6.059 2.609 18.688 1 36.97 24 ALA B CA 1
ATOM 1616 C C . ALA B 1 24 ? 6.484 4.074 18.594 1 36.97 24 ALA B C 1
ATOM 1618 O O . ALA B 1 24 ? 7.398 4.508 19.297 1 36.97 24 ALA B O 1
ATOM 1619 N N . ARG B 1 25 ? 6.527 4.906 17.547 1 36.81 25 ARG B N 1
ATOM 1620 C CA . ARG B 1 25 ? 6.922 6.215 18.062 1 36.81 25 ARG B CA 1
ATOM 1621 C C . ARG B 1 25 ? 6.27 6.5 19.406 1 36.81 25 ARG B C 1
ATOM 1623 O O . ARG B 1 25 ? 5.773 5.586 20.062 1 36.81 25 ARG B O 1
ATOM 1630 N N . ASP B 1 26 ? 5.801 7.793 19.828 1 38.81 26 ASP B N 1
ATOM 1631 C CA . ASP B 1 26 ? 5.012 7.918 21.047 1 38.81 26 ASP B CA 1
ATOM 1632 C C . ASP B 1 26 ? 3.836 6.945 21.047 1 38.81 26 ASP B C 1
ATOM 1634 O O . ASP B 1 26 ? 2.914 7.082 20.234 1 38.81 26 ASP B O 1
ATOM 1638 N N . GLY B 1 27 ? 4.047 5.68 20.938 1 41.38 27 GLY B N 1
ATOM 1639 C CA . GLY B 1 27 ? 3.291 4.438 20.969 1 41.38 27 GLY B CA 1
ATOM 1640 C C . GLY B 1 27 ? 1.873 4.609 21.484 1 41.38 27 GLY B C 1
ATOM 1641 O O . GLY B 1 27 ? 1.116 3.643 21.562 1 41.38 27 GLY B O 1
ATOM 1642 N N . GLY B 1 28 ? 1.701 5.402 22.453 1 46.62 28 GLY B N 1
ATOM 1643 C CA . GLY B 1 28 ? 0.393 5.359 23.094 1 46.62 28 GLY B CA 1
ATOM 1644 C C . GLY B 1 28 ? -0.723 5.859 22.188 1 46.62 28 GLY B C 1
ATOM 1645 O O . GLY B 1 28 ? -0.498 6.715 21.328 1 46.62 28 GLY B O 1
ATOM 1646 N N . THR B 1 29 ? -1.527 4.922 21.609 1 61.88 29 THR B N 1
ATOM 1647 C CA . THR B 1 29 ? -2.824 5.355 21.109 1 61.88 29 THR B CA 1
ATOM 1648 C C . THR B 1 29 ? -3.363 6.52 21.938 1 61.88 29 THR B C 1
ATOM 1650 O O . THR B 1 29 ? -4.508 6.945 21.75 1 61.88 29 THR B O 1
ATOM 1653 N N . ASN B 1 30 ? -2.396 7.023 22.703 1 74.69 30 ASN B N 1
ATOM 1654 C CA . ASN B 1 30 ? -2.863 8.086 23.594 1 74.69 30 ASN B CA 1
ATOM 1655 C C . ASN B 1 30 ? -2.727 9.461 22.938 1 74.69 30 ASN B C 1
ATOM 1657 O O . ASN B 1 30 ? -1.678 9.781 22.375 1 74.69 30 ASN B O 1
ATOM 1661 N N . VAL B 1 31 ? -3.736 10.086 22.625 1 90.06 31 VAL B N 1
ATOM 1662 C CA . VAL B 1 31 ? -3.826 11.445 22.094 1 90.06 31 VAL B CA 1
ATOM 1663 C C . VAL B 1 31 ? -3.947 12.438 23.25 1 90.06 31 VAL B C 1
ATOM 1665 O O . VAL B 1 31 ? -4.793 12.266 24.141 1 90.06 31 VAL B O 1
ATOM 1668 N N . ASP B 1 32 ? -2.971 13.32 23.344 1 93.81 32 ASP B N 1
ATOM 1669 C CA . ASP B 1 32 ? -3.049 14.453 24.266 1 93.81 32 ASP B CA 1
ATOM 1670 C C . ASP B 1 32 ? -3.68 15.672 23.594 1 93.81 32 ASP B C 1
ATOM 1672 O O . ASP B 1 32 ? -3.045 16.328 22.766 1 93.81 32 ASP B O 1
ATOM 1676 N N . PRO B 1 33 ? -4.852 16.016 24.016 1 95.31 33 PRO B N 1
ATOM 1677 C CA . PRO B 1 33 ? -5.559 17.109 23.344 1 95.31 33 PRO B CA 1
ATOM 1678 C C . PRO B 1 33 ? -4.805 18.438 23.422 1 95.31 33 PRO B C 1
ATOM 1680 O O . PRO B 1 33 ? -4.848 19.234 22.484 1 95.31 33 PRO B O 1
ATOM 1683 N N . LYS B 1 34 ? -4.199 18.688 24.5 1 97.19 34 LYS B N 1
ATOM 1684 C CA . LYS B 1 34 ? -3.443 19.938 24.641 1 97.19 34 LYS B CA 1
ATOM 1685 C C . LYS B 1 34 ? -2.262 19.969 23.672 1 97.19 34 LYS B C 1
ATOM 1687 O O . LYS B 1 34 ? -1.985 21 23.047 1 97.19 34 LYS B O 1
ATOM 1692 N N . MET B 1 35 ? -1.601 18.891 23.562 1 97.44 35 MET B N 1
ATOM 1693 C CA . MET B 1 35 ? -0.484 18.812 22.625 1 97.44 35 MET B CA 1
ATOM 1694 C C . MET B 1 35 ? -0.968 18.969 21.188 1 97.44 35 MET B C 1
ATOM 1696 O O . MET B 1 35 ? -0.288 19.594 20.359 1 97.44 35 MET B O 1
ATOM 1700 N N . ALA B 1 36 ? -2.082 18.359 20.906 1 98.25 36 ALA B N 1
ATOM 1701 C CA . ALA B 1 36 ? -2.652 18.5 19.562 1 98.25 36 ALA B CA 1
ATOM 1702 C C . ALA B 1 36 ? -2.977 19.953 19.266 1 98.25 36 ALA B C 1
ATOM 1704 O O . ALA B 1 36 ? -2.721 20.438 18.156 1 98.25 36 ALA B O 1
ATOM 1705 N N . GLU B 1 37 ? -3.531 20.609 20.25 1 98.56 37 GLU B N 1
ATOM 1706 C CA . GLU B 1 37 ? -3.822 22.031 20.094 1 98.56 37 GLU B CA 1
ATOM 1707 C C . GLU B 1 37 ? -2.541 22.844 19.891 1 98.56 37 GLU B C 1
ATOM 1709 O O . GLU B 1 37 ? -2.496 23.734 19.062 1 98.56 37 GLU B O 1
ATOM 1714 N N . ASP B 1 38 ? -1.544 22.516 20.609 1 98.62 38 ASP B N 1
ATOM 1715 C CA . ASP B 1 38 ? -0.263 23.203 20.484 1 98.62 38 ASP B CA 1
ATOM 1716 C C . ASP B 1 38 ? 0.34 23 19.109 1 98.62 38 ASP B C 1
ATOM 1718 O O . ASP B 1 38 ? 0.866 23.938 18.5 1 98.62 38 ASP B O 1
ATOM 1722 N N . ASP B 1 39 ? 0.292 21.766 18.594 1 98.62 39 ASP B N 1
ATOM 1723 C CA . ASP B 1 39 ? 0.797 21.484 17.266 1 98.62 39 ASP B CA 1
ATOM 1724 C C . ASP B 1 39 ? -0.009 22.219 16.188 1 98.62 39 ASP B C 1
ATOM 1726 O O . ASP B 1 39 ? 0.555 22.719 15.219 1 98.62 39 ASP B O 1
ATOM 1730 N N . ALA B 1 40 ? -1.335 22.266 16.359 1 98.81 40 ALA B N 1
ATOM 1731 C CA . ALA B 1 40 ? -2.172 23.031 15.438 1 98.81 40 ALA B CA 1
ATOM 1732 C C . ALA B 1 40 ? -1.761 24.5 15.406 1 98.81 40 ALA B C 1
ATOM 1734 O O . ALA B 1 40 ? -1.623 25.078 14.336 1 98.81 40 ALA B O 1
ATOM 1735 N N . LYS B 1 41 ? -1.522 25.078 16.594 1 98.81 41 LYS B N 1
ATOM 1736 C CA . LYS B 1 41 ? -1.104 26.469 16.688 1 98.81 41 LYS B CA 1
ATOM 1737 C C . LYS B 1 41 ? 0.26 26.688 16.047 1 98.81 41 LYS B C 1
ATOM 1739 O O . LYS B 1 41 ? 0.481 27.688 15.367 1 98.81 41 LYS B O 1
ATOM 1744 N N . GLN B 1 42 ? 1.105 25.75 16.281 1 98.81 42 GLN B N 1
ATOM 1745 C CA . GLN B 1 42 ? 2.432 25.844 15.68 1 98.81 42 GLN B CA 1
ATOM 1746 C C . GLN B 1 42 ? 2.354 25.812 14.156 1 98.81 42 GLN B C 1
ATOM 1748 O O . GLN B 1 42 ? 3.025 26.578 13.477 1 98.81 42 GLN B O 1
ATOM 1753 N N . LEU B 1 43 ? 1.577 24.906 13.609 1 98.75 43 LEU B N 1
ATOM 1754 C CA . LEU B 1 43 ? 1.418 24.797 12.164 1 98.75 43 LEU B CA 1
ATOM 1755 C C . LEU B 1 43 ? 0.808 26.078 11.586 1 98.75 43 LEU B C 1
ATOM 1757 O O . LEU B 1 43 ? 1.205 26.516 10.508 1 98.75 43 LEU B O 1
ATOM 1761 N N . TYR B 1 44 ? -0.13 26.625 12.297 1 98.69 44 TYR B N 1
ATOM 1762 C CA . TYR B 1 44 ? -0.732 27.875 11.836 1 98.69 44 TYR B CA 1
ATOM 1763 C C . TYR B 1 44 ? 0.287 29.016 11.852 1 98.69 44 TYR B C 1
ATOM 1765 O O . TYR B 1 44 ? 0.415 29.75 10.867 1 98.69 44 TYR B O 1
ATOM 1773 N N . LYS B 1 45 ? 0.995 29.141 12.984 1 98.5 45 LYS B N 1
ATOM 1774 C CA . LYS B 1 45 ? 2.002 30.172 13.164 1 98.5 45 LYS B CA 1
ATOM 1775 C C . LYS B 1 45 ? 3.094 30.078 12.102 1 98.5 45 LYS B C 1
ATOM 1777 O O . LYS B 1 45 ? 3.555 31.094 11.578 1 98.5 45 LYS B O 1
ATOM 1782 N N . ASP B 1 46 ? 3.436 28.812 11.75 1 98.31 46 ASP B N 1
ATOM 1783 C CA . ASP B 1 46 ? 4.555 28.562 10.844 1 98.31 46 ASP B CA 1
ATOM 1784 C C . ASP B 1 46 ? 4.074 28.438 9.398 1 98.31 46 ASP B C 1
ATOM 1786 O O . ASP B 1 46 ? 4.871 28.172 8.5 1 98.31 46 ASP B O 1
ATOM 1790 N N . GLY B 1 47 ? 2.842 28.562 9.172 1 97.5 47 GLY B N 1
ATOM 1791 C CA . GLY B 1 47 ? 2.254 28.484 7.848 1 97.5 47 GLY B CA 1
ATOM 1792 C C . GLY B 1 47 ? 1.477 29.734 7.469 1 97.5 47 GLY B C 1
ATOM 1793 O O . GLY B 1 47 ? 2.059 30.719 7.016 1 97.5 47 GLY B O 1
ATOM 1794 N N . GLU B 1 48 ? 0.223 29.703 7.738 1 96.94 48 GLU B N 1
ATOM 1795 C CA . GLU B 1 48 ? -0.703 30.703 7.234 1 96.94 48 GLU B CA 1
ATOM 1796 C C . GLU B 1 48 ? -0.424 32.062 7.855 1 96.94 48 GLU B C 1
ATOM 1798 O O . GLU B 1 48 ? -0.734 33.094 7.266 1 96.94 48 GLU B O 1
ATOM 1803 N N . LYS B 1 49 ? 0.143 32.156 8.961 1 95.88 49 LYS B N 1
ATOM 1804 C CA . LYS B 1 49 ? 0.322 33.406 9.68 1 95.88 49 LYS B CA 1
ATOM 1805 C C . LYS B 1 49 ? 1.529 34.188 9.148 1 95.88 49 LYS B C 1
ATOM 1807 O O . LYS B 1 49 ? 1.697 35.344 9.445 1 95.88 49 LYS B O 1
ATOM 1812 N N . ILE B 1 50 ? 2.357 33.531 8.469 1 94.94 50 ILE B N 1
ATOM 1813 C CA . ILE B 1 50 ? 3.557 34.188 7.969 1 94.94 50 ILE B CA 1
ATOM 1814 C C . ILE B 1 50 ? 3.57 34.156 6.441 1 94.94 50 ILE B C 1
ATOM 1816 O O . ILE B 1 50 ? 2.85 33.375 5.828 1 94.94 50 ILE B O 1
ATOM 1820 N N . TRP B 1 51 ? 4.504 35.094 5.926 1 92.75 51 TRP B N 1
ATOM 1821 C CA . TRP B 1 51 ? 4.777 35.031 4.492 1 92.75 51 TRP B CA 1
ATOM 1822 C C . TRP B 1 51 ? 5.699 33.875 4.16 1 92.75 51 TRP B C 1
ATOM 1824 O O . TRP B 1 51 ? 6.867 33.875 4.562 1 92.75 51 TRP B O 1
ATOM 1834 N N . GLY B 1 52 ? 5.156 33.031 3.525 1 92.38 52 GLY B N 1
ATOM 1835 C CA . GLY B 1 52 ? 5.863 31.797 3.295 1 92.38 52 GLY B CA 1
ATOM 1836 C C . GLY B 1 52 ? 5.5 30.703 4.293 1 92.38 52 GLY B C 1
ATOM 1837 O O . GLY B 1 52 ? 4.422 30.75 4.891 1 92.38 52 GLY B O 1
ATOM 1838 N N . THR B 1 53 ? 6.254 29.594 4.289 1 95.75 53 THR B N 1
ATOM 1839 C CA . THR B 1 53 ? 6.004 28.453 5.18 1 95.75 53 THR B CA 1
ATOM 1840 C C . THR B 1 53 ? 7.309 27.953 5.785 1 95.75 53 THR B C 1
ATOM 1842 O O . THR B 1 53 ? 8.32 27.844 5.094 1 95.75 53 THR B O 1
ATOM 1845 N N . ASN B 1 54 ? 7.34 27.875 7.105 1 96.88 54 ASN B N 1
ATOM 1846 C CA . ASN B 1 54 ? 8.406 27.109 7.742 1 96.88 54 ASN B CA 1
ATOM 1847 C C . ASN B 1 54 ? 8.188 25.609 7.598 1 96.88 54 ASN B C 1
ATOM 1849 O O . ASN B 1 54 ? 7.586 24.984 8.469 1 96.88 54 ASN B O 1
ATOM 1853 N N . GLU B 1 55 ? 8.781 25 6.613 1 97.44 55 GLU B N 1
ATOM 1854 C CA . GLU B 1 55 ? 8.516 23.625 6.23 1 97.44 55 GLU B CA 1
ATOM 1855 C C . GLU B 1 55 ? 9.078 22.656 7.266 1 97.44 55 GLU B C 1
ATOM 1857 O O . GLU B 1 55 ? 8.562 21.547 7.43 1 97.44 55 GLU B O 1
ATOM 1862 N N . LYS B 1 56 ? 10.07 23.125 8 1 96.94 56 LYS B N 1
ATOM 1863 C CA . LYS B 1 56 ? 10.672 22.25 9.008 1 96.94 56 LYS B CA 1
ATOM 1864 C C . LYS B 1 56 ? 9.656 21.859 10.078 1 96.94 56 LYS B C 1
ATOM 1866 O O . LYS B 1 56 ? 9.633 20.719 10.531 1 96.94 56 LYS B O 1
ATOM 1871 N N . SER B 1 57 ? 8.859 22.828 10.508 1 97.31 57 SER B N 1
ATOM 1872 C CA . SER B 1 57 ? 7.832 22.547 11.5 1 97.31 57 SER B CA 1
ATOM 1873 C C . SER B 1 57 ? 6.816 21.531 10.984 1 97.31 57 SER B C 1
ATOM 1875 O O . SER B 1 57 ? 6.348 20.672 11.727 1 97.31 57 SER B O 1
ATOM 1877 N N . PHE B 1 58 ? 6.441 21.688 9.75 1 98.5 58 PHE B N 1
ATOM 1878 C CA . PHE B 1 58 ? 5.52 20.734 9.133 1 98.5 58 PHE B CA 1
ATOM 1879 C C . PHE B 1 58 ? 6.125 19.344 9.094 1 98.5 58 PHE B C 1
ATOM 1881 O O . PHE B 1 58 ? 5.496 18.375 9.523 1 98.5 58 PHE B O 1
ATOM 1888 N N . VAL B 1 59 ? 7.375 19.234 8.641 1 98.69 59 VAL B N 1
ATOM 1889 C CA . VAL B 1 59 ? 8.055 17.938 8.562 1 98.69 59 VAL B CA 1
ATOM 1890 C C . VAL B 1 59 ? 8.102 17.297 9.945 1 98.69 59 VAL B C 1
ATOM 1892 O O . VAL B 1 59 ? 7.758 16.125 10.109 1 98.69 59 VAL B O 1
ATOM 1895 N N . GLU B 1 60 ? 8.461 18.047 10.938 1 98.12 60 GLU B N 1
ATOM 1896 C CA . GLU B 1 60 ? 8.625 17.547 12.297 1 98.12 60 GLU B CA 1
ATOM 1897 C C . GLU B 1 60 ? 7.305 17 12.844 1 98.12 60 GLU B C 1
ATOM 1899 O O . GLU B 1 60 ? 7.23 15.852 13.281 1 98.12 60 GLU B O 1
ATOM 1904 N N . ILE B 1 61 ? 6.266 17.766 12.766 1 98.25 61 ILE B N 1
ATOM 1905 C CA . ILE B 1 61 ? 4.996 17.375 13.367 1 98.25 61 ILE B CA 1
ATOM 1906 C C . ILE B 1 61 ? 4.395 16.203 12.594 1 98.25 61 ILE B C 1
ATOM 1908 O O . ILE B 1 61 ? 3.969 15.211 13.188 1 98.25 61 ILE B O 1
ATOM 1912 N N . PHE B 1 62 ? 4.434 16.266 11.312 1 98.56 62 PHE B N 1
ATOM 1913 C CA . PHE B 1 62 ? 3.799 15.242 10.492 1 98.56 62 PHE B CA 1
ATOM 1914 C C . PHE B 1 62 ? 4.531 13.906 10.625 1 98.56 62 PHE B C 1
ATOM 1916 O O . PHE B 1 62 ? 3.904 12.844 10.617 1 98.56 62 PHE B O 1
ATOM 1923 N N . THR B 1 63 ? 5.883 13.891 10.789 1 98.25 63 THR B N 1
ATOM 1924 C CA . THR B 1 63 ? 6.605 12.625 10.688 1 98.25 63 THR B CA 1
ATOM 1925 C C . THR B 1 63 ? 6.957 12.086 12.07 1 98.25 63 THR B C 1
ATOM 1927 O O . THR B 1 63 ? 7.25 10.898 12.219 1 98.25 63 THR B O 1
ATOM 1930 N N . LYS B 1 64 ? 6.832 12.922 13.109 1 96.69 64 LYS B N 1
ATOM 1931 C CA . LYS B 1 64 ? 7.258 12.469 14.43 1 96.69 64 LYS B CA 1
ATOM 1932 C C . LYS B 1 64 ? 6.059 12.141 15.312 1 96.69 64 LYS B C 1
ATOM 1934 O O . LYS B 1 64 ? 6.207 11.492 16.344 1 96.69 64 LYS B O 1
ATOM 1939 N N . ARG B 1 65 ? 4.914 12.602 14.875 1 95.75 65 ARG B N 1
ATOM 1940 C CA . ARG B 1 65 ? 3.707 12.273 15.625 1 95.75 65 ARG B CA 1
ATOM 1941 C C . ARG B 1 65 ? 3.049 11.016 15.086 1 95.75 65 ARG B C 1
ATOM 1943 O O . ARG B 1 65 ? 3.201 10.688 13.906 1 95.75 65 ARG B O 1
ATOM 1950 N N . ASN B 1 66 ? 2.363 10.367 16.031 1 94.12 66 ASN B N 1
ATOM 1951 C CA . ASN B 1 66 ? 1.636 9.188 15.555 1 94.12 66 ASN B CA 1
ATOM 1952 C C . ASN B 1 66 ? 0.344 9.578 14.844 1 94.12 66 ASN B C 1
ATOM 1954 O O . ASN B 1 66 ? -0.112 10.719 14.953 1 94.12 66 ASN B O 1
ATOM 1958 N N . ARG B 1 67 ? -0.244 8.703 14.094 1 94.56 67 ARG B N 1
ATOM 1959 C CA . ARG B 1 67 ? -1.371 8.969 13.203 1 94.56 67 ARG B CA 1
ATOM 1960 C C . ARG B 1 67 ? -2.586 9.453 13.992 1 94.56 67 ARG B C 1
ATOM 1962 O O . ARG B 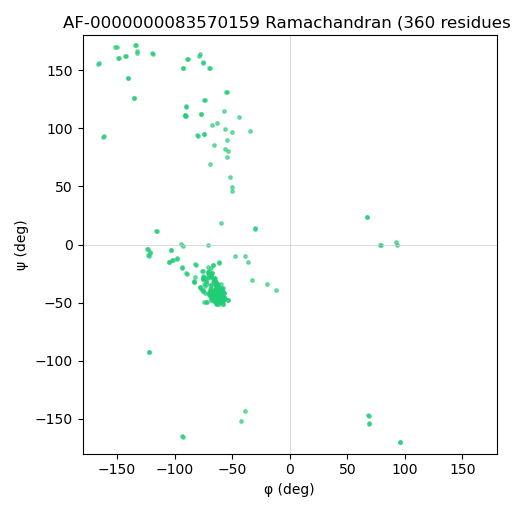1 67 ? -3.205 10.453 13.633 1 94.56 67 ARG B O 1
ATOM 1969 N N . PRO B 1 68 ? -2.959 8.789 15.133 1 95.69 68 PRO B N 1
ATOM 1970 C CA . PRO B 1 68 ? -4.09 9.312 15.898 1 95.69 68 PRO B CA 1
ATOM 1971 C C . PRO B 1 68 ? -3.873 10.75 16.359 1 95.69 68 PRO B C 1
ATOM 1973 O O . PRO B 1 68 ? -4.805 11.562 16.344 1 95.69 68 PRO B O 1
ATOM 1976 N N . HIS B 1 69 ? -2.695 11.07 16.812 1 97 69 HIS B N 1
ATOM 1977 C CA . HIS B 1 69 ? -2.389 12.438 17.203 1 97 69 HIS B CA 1
ATOM 1978 C C . HIS B 1 69 ? -2.541 13.398 16.031 1 97 69 HIS B C 1
ATOM 1980 O O . HIS B 1 69 ? -3.135 14.469 16.172 1 97 69 HIS B O 1
ATOM 1986 N N . LEU B 1 70 ? -1.992 13.062 14.875 1 98.06 70 LEU B N 1
ATOM 1987 C CA . LEU B 1 70 ? -2.082 13.922 13.703 1 98.06 70 LEU B CA 1
ATOM 1988 C C . LEU B 1 70 ? -3.539 14.18 13.328 1 98.06 70 LEU B C 1
ATOM 1990 O O . LEU B 1 70 ? -3.898 15.297 12.953 1 98.06 70 LEU B O 1
ATOM 1994 N N . ALA B 1 71 ? -4.352 13.141 13.43 1 97.88 71 ALA B N 1
ATOM 1995 C CA . ALA B 1 71 ? -5.785 13.32 13.203 1 97.88 71 ALA B CA 1
ATOM 1996 C C . ALA B 1 71 ? -6.375 14.32 14.195 1 97.88 71 ALA B C 1
ATOM 1998 O O . ALA B 1 71 ? -7.195 15.164 13.82 1 97.88 71 ALA B O 1
ATOM 1999 N N . ALA B 1 72 ? -5.984 14.227 15.43 1 98.06 72 ALA B N 1
ATOM 2000 C CA . ALA B 1 72 ? -6.445 15.148 16.469 1 98.06 72 ALA B CA 1
ATOM 2001 C C . ALA B 1 72 ? -5.977 16.578 16.172 1 98.06 72 ALA B C 1
ATOM 2003 O O . ALA B 1 72 ? -6.684 17.547 16.469 1 98.06 72 ALA B O 1
ATOM 2004 N N . VAL B 1 73 ? -4.801 16.703 15.602 1 98.69 73 VAL B N 1
ATOM 2005 C CA . VAL B 1 73 ? -4.293 18.016 15.211 1 98.69 73 VAL B CA 1
ATOM 2006 C C . VAL B 1 73 ? -5.223 18.641 14.164 1 98.69 73 VAL B C 1
ATOM 2008 O O . VAL B 1 73 ? -5.504 19.844 14.211 1 98.69 73 VAL B O 1
ATOM 2011 N N . ASP B 1 74 ? -5.641 17.812 13.227 1 98.69 74 ASP B N 1
ATOM 2012 C CA . ASP B 1 74 ? -6.562 18.312 12.203 1 98.69 74 ASP B CA 1
ATOM 2013 C C . ASP B 1 74 ? -7.855 18.828 12.836 1 98.69 74 ASP B C 1
ATOM 2015 O O . ASP B 1 74 ? -8.352 19.891 12.461 1 98.69 74 ASP B O 1
ATOM 2019 N N . VAL B 1 75 ? -8.406 18.125 13.758 1 98.31 75 VAL B N 1
ATOM 2020 C CA . VAL B 1 75 ? -9.633 18.516 14.453 1 98.31 75 VAL B CA 1
ATOM 2021 C C . VAL B 1 75 ? -9.406 19.828 15.203 1 98.31 75 VAL B C 1
ATOM 2023 O O . VAL B 1 75 ? -10.219 20.75 15.109 1 98.31 75 VAL B O 1
ATOM 2026 N N . ALA B 1 76 ? -8.312 19.922 15.961 1 98.62 76 ALA B N 1
ATOM 2027 C CA . ALA B 1 76 ? -7.98 21.125 16.719 1 98.62 76 ALA B CA 1
ATOM 2028 C C . ALA B 1 76 ? -7.789 22.328 15.781 1 98.62 76 ALA B C 1
ATOM 2030 O O . ALA B 1 76 ? -8.234 23.438 16.094 1 98.62 76 ALA B O 1
ATOM 2031 N N . TYR B 1 77 ? -7.109 22.109 14.633 1 98.81 77 TYR B N 1
ATOM 2032 C CA . TYR B 1 77 ? -6.848 23.156 13.656 1 98.81 77 TYR B CA 1
ATOM 2033 C C . TYR B 1 77 ? -8.148 23.766 13.148 1 98.81 77 TYR B C 1
ATOM 2035 O O . TYR B 1 77 ? -8.281 24.984 13.062 1 98.81 77 TYR B O 1
ATOM 2043 N N . GLU B 1 78 ? -9.078 22.891 12.828 1 98.56 78 GLU B N 1
ATOM 2044 C CA . GLU B 1 78 ? -10.375 23.328 12.328 1 98.56 78 GLU B CA 1
ATOM 2045 C C . GLU B 1 78 ? -11.148 24.094 13.391 1 98.56 78 GLU B C 1
ATOM 2047 O O . GLU B 1 78 ? -11.789 25.109 13.094 1 98.56 78 GLU B O 1
ATOM 2052 N N . LYS B 1 79 ? -11.164 23.641 14.594 1 98.38 79 LYS B N 1
ATOM 2053 C CA . LYS B 1 79 ? -11.844 24.297 15.703 1 98.38 79 LYS B CA 1
ATOM 2054 C C . LYS B 1 79 ? -11.273 25.688 15.945 1 98.38 79 LYS B C 1
ATOM 2056 O O . LYS B 1 79 ? -12.023 26.641 16.188 1 98.38 79 LYS B O 1
ATOM 2061 N N . LEU B 1 80 ? -10 25.812 15.875 1 98.44 80 LEU B N 1
ATOM 2062 C CA . LEU B 1 80 ? -9.312 27.062 16.219 1 98.44 80 LEU B CA 1
ATOM 2063 C C . LEU B 1 80 ? -9.43 28.078 15.094 1 98.44 80 LEU B C 1
ATOM 2065 O O . LEU B 1 80 ? -9.555 29.281 15.344 1 98.44 80 LEU B O 1
ATOM 2069 N N . TYR B 1 81 ? -9.375 27.562 13.867 1 98.31 81 TYR B N 1
ATOM 2070 C CA . TYR B 1 81 ? -9.141 28.516 12.789 1 98.31 81 TYR B CA 1
ATOM 2071 C C . TYR B 1 81 ? -10.258 28.469 11.758 1 98.31 81 TYR B C 1
ATOM 2073 O O . TYR B 1 81 ? -10.266 29.25 10.805 1 98.31 81 TYR B O 1
ATOM 2081 N N . GLY B 1 82 ? -11.164 27.5 11.797 1 98.25 82 GLY B N 1
ATOM 2082 C CA . GLY B 1 82 ? -12.398 27.516 11.031 1 98.25 82 GLY B CA 1
ATOM 2083 C C . GLY B 1 82 ? -12.273 26.828 9.688 1 98.25 82 GLY B C 1
ATOM 2084 O O . GLY B 1 82 ? -13.203 26.859 8.875 1 98.25 82 GLY B O 1
ATOM 2085 N N . HIS B 1 83 ? -11.125 26.266 9.367 1 98.44 83 HIS B N 1
ATOM 2086 C CA . HIS B 1 83 ? -10.906 25.438 8.188 1 98.44 83 HIS B CA 1
ATOM 2087 C C . HIS B 1 83 ? -9.945 24.297 8.492 1 98.44 83 HIS B C 1
ATOM 2089 O O . HIS B 1 83 ? -9.211 24.328 9.484 1 98.44 83 HIS B O 1
ATOM 2095 N N . SER B 1 84 ? -9.898 23.266 7.68 1 98.5 84 SER B N 1
ATOM 2096 C CA . SER B 1 84 ? -9.164 22.047 7.977 1 98.5 84 SER B CA 1
ATOM 2097 C C . SER B 1 84 ? -7.66 22.234 7.801 1 98.5 84 SER B C 1
ATOM 2099 O O . SER B 1 84 ? -7.23 23.109 7.043 1 98.5 84 SER B O 1
ATOM 2101 N N . LEU B 1 85 ? -6.949 21.438 8.445 1 98.75 85 LEU B N 1
ATOM 2102 C CA . LEU B 1 85 ? -5.508 21.391 8.227 1 98.75 85 LEU B CA 1
ATOM 2103 C C . LEU B 1 85 ? -5.188 21.016 6.789 1 98.75 85 LEU B C 1
ATOM 2105 O O . LEU B 1 85 ? -4.211 21.5 6.211 1 98.75 85 LEU B O 1
ATOM 2109 N N . GLU B 1 86 ? -5.965 20.109 6.223 1 98.56 86 GLU B N 1
ATOM 2110 C CA . GLU B 1 86 ? -5.797 19.75 4.82 1 98.56 86 GLU B CA 1
ATOM 2111 C C . GLU B 1 86 ? -5.84 20.969 3.918 1 98.56 86 GLU B C 1
ATOM 2113 O O . GLU B 1 86 ? -5.004 21.125 3.027 1 98.56 86 GLU B O 1
ATOM 2118 N N . GLU B 1 87 ? -6.824 21.844 4.086 1 98.62 87 GLU B N 1
ATOM 2119 C CA . GLU B 1 87 ? -6.934 23.078 3.311 1 98.62 87 GLU B CA 1
ATOM 2120 C C . GLU B 1 87 ? -5.703 23.953 3.496 1 98.62 87 GLU B C 1
ATOM 2122 O O . GLU B 1 87 ? -5.195 24.531 2.533 1 98.62 87 GLU B O 1
ATOM 2127 N N . ALA B 1 88 ? -5.266 24.062 4.738 1 98.62 88 ALA B N 1
ATOM 2128 C CA . ALA B 1 88 ? -4.07 24.859 5.039 1 98.62 88 ALA B CA 1
ATOM 2129 C C . ALA B 1 88 ? -2.85 24.297 4.32 1 98.62 88 ALA B C 1
ATOM 2131 O O . ALA B 1 88 ? -2.059 25.047 3.746 1 98.62 88 ALA B O 1
ATOM 2132 N N . VAL B 1 89 ? -2.68 22.969 4.309 1 98.69 89 VAL B N 1
ATOM 2133 C CA . VAL B 1 89 ? -1.548 22.312 3.654 1 98.69 89 VAL B CA 1
ATOM 2134 C C . VAL B 1 89 ? -1.58 22.609 2.156 1 98.69 89 VAL B C 1
ATOM 2136 O O . VAL B 1 89 ? -0.554 22.953 1.562 1 98.69 89 VAL B O 1
ATOM 2139 N N . LYS B 1 90 ? -2.734 22.531 1.564 1 98.44 90 LYS B N 1
ATOM 2140 C CA . LYS B 1 90 ? -2.885 22.797 0.135 1 98.44 90 LYS B CA 1
ATOM 2141 C C . LYS B 1 90 ? -2.504 24.234 -0.206 1 98.44 90 LYS B C 1
ATOM 2143 O O . LYS B 1 90 ? -1.909 24.484 -1.254 1 98.44 90 LYS B O 1
ATOM 2148 N N . LYS B 1 91 ? -2.82 25.109 0.635 1 97.81 91 LYS B N 1
ATOM 2149 C CA . LYS B 1 91 ? -2.555 26.531 0.43 1 97.81 91 LYS B CA 1
ATOM 2150 C C . LYS B 1 91 ? -1.077 26.859 0.643 1 97.81 91 LYS B C 1
ATOM 2152 O O . LYS B 1 91 ? -0.498 27.656 -0.092 1 97.81 91 LYS B O 1
ATOM 2157 N N . GLU B 1 92 ? -0.436 26.219 1.672 1 97.88 92 GLU B N 1
ATOM 2158 C CA . GLU B 1 92 ? 0.866 26.641 2.184 1 97.88 92 GLU B CA 1
ATOM 2159 C C . GLU B 1 92 ? 1.998 25.875 1.506 1 97.88 92 GLU B C 1
ATOM 2161 O O . GLU B 1 92 ? 3.164 26.266 1.604 1 97.88 92 GLU B O 1
ATOM 2166 N N . THR B 1 93 ? 1.724 24.75 0.901 1 97.62 93 THR B N 1
ATOM 2167 C CA . THR B 1 93 ? 2.758 23.891 0.336 1 97.62 93 THR B CA 1
ATOM 2168 C C . THR B 1 93 ? 2.395 23.453 -1.083 1 97.62 93 THR B C 1
ATOM 2170 O O . THR B 1 93 ? 1.284 23.719 -1.55 1 97.62 93 THR B O 1
ATOM 2173 N N . SER B 1 94 ? 3.379 22.938 -1.785 1 95.81 94 SER B N 1
ATOM 2174 C CA . SER B 1 94 ? 3.168 22.516 -3.166 1 95.81 94 SER B CA 1
ATOM 2175 C C . SER B 1 94 ? 4.094 21.359 -3.535 1 95.81 94 SER B C 1
ATOM 2177 O O . SER B 1 94 ? 4.895 20.922 -2.713 1 95.81 94 SER B O 1
ATOM 2179 N N . GLY B 1 95 ? 3.818 20.781 -4.723 1 96.19 95 GLY B N 1
ATOM 2180 C CA . GLY B 1 95 ? 4.703 19.766 -5.27 1 96.19 95 GLY B CA 1
ATOM 2181 C C . GLY B 1 95 ? 4.676 18.469 -4.48 1 96.19 95 GLY B C 1
ATOM 2182 O O . GLY B 1 95 ? 3.674 18.156 -3.84 1 96.19 95 GLY B O 1
ATOM 2183 N N . SER B 1 96 ? 5.75 17.766 -4.562 1 97.12 96 SER B N 1
ATOM 2184 C CA . SER B 1 96 ? 5.844 16.438 -3.934 1 97.12 96 SER B CA 1
ATOM 2185 C C . SER B 1 96 ? 5.793 16.562 -2.414 1 97.12 96 SER B C 1
ATOM 2187 O O . SER B 1 96 ? 5.262 15.672 -1.739 1 97.12 96 SER B O 1
ATOM 2189 N N . PHE B 1 97 ? 6.348 17.703 -1.959 1 97.88 97 PHE B N 1
ATOM 2190 C CA . PHE B 1 97 ? 6.301 17.922 -0.517 1 97.88 97 PHE B CA 1
ATOM 2191 C C . PHE B 1 97 ? 4.859 18.047 -0.035 1 97.88 97 PHE B C 1
ATOM 2193 O O . PHE B 1 97 ? 4.449 17.344 0.897 1 97.88 97 PHE B O 1
ATOM 2200 N N . GLY B 1 98 ? 4.055 18.891 -0.651 1 98.44 98 GLY B N 1
ATOM 2201 C CA . GLY B 1 98 ? 2.648 19.047 -0.312 1 98.44 98 GLY B CA 1
ATOM 2202 C C . GLY B 1 98 ? 1.86 17.75 -0.465 1 98.44 98 GLY B C 1
ATOM 2203 O O . GLY B 1 98 ? 1.041 17.422 0.391 1 98.44 98 GLY B O 1
ATOM 2204 N N . ALA B 1 99 ? 2.127 16.984 -1.503 1 98.31 99 ALA B N 1
ATOM 2205 C CA . ALA B 1 99 ? 1.468 15.711 -1.741 1 98.31 99 ALA B CA 1
ATOM 2206 C C . ALA B 1 99 ? 1.771 14.719 -0.62 1 98.31 99 ALA B C 1
ATOM 2208 O O . ALA B 1 99 ? 0.897 13.953 -0.205 1 98.31 99 ALA B O 1
ATOM 2209 N N . GLY B 1 100 ? 3.037 14.797 -0.17 1 98.5 100 GLY B N 1
ATOM 2210 C CA . GLY B 1 100 ? 3.414 13.93 0.937 1 98.5 100 GLY B CA 1
ATOM 2211 C C . GLY B 1 100 ? 2.668 14.242 2.219 1 98.5 100 GLY B C 1
ATOM 2212 O O . GLY B 1 100 ? 2.125 13.344 2.863 1 98.5 100 GLY B O 1
ATOM 2213 N N . LEU B 1 101 ? 2.609 15.508 2.549 1 98.75 101 LEU B N 1
ATOM 2214 C CA . LEU B 1 101 ? 1.893 15.922 3.75 1 98.75 101 LEU B CA 1
ATOM 2215 C C . LEU B 1 101 ? 0.418 15.547 3.662 1 98.75 101 LEU B C 1
ATOM 2217 O O . LEU B 1 101 ? -0.152 15.031 4.625 1 98.75 101 LEU B O 1
ATOM 2221 N N . LEU B 1 102 ? -0.17 15.781 2.533 1 98.69 102 LEU B N 1
ATOM 2222 C CA . LEU B 1 102 ? -1.587 15.484 2.344 1 98.69 102 LEU B CA 1
ATOM 2223 C C . LEU B 1 102 ? -1.85 13.984 2.455 1 98.69 102 LEU B C 1
ATOM 2225 O O . LEU B 1 102 ? -2.818 13.57 3.092 1 98.69 102 LEU B O 1
ATOM 2229 N N . THR B 1 103 ? -1.008 13.164 1.816 1 98.56 103 THR B N 1
ATOM 2230 C CA . THR B 1 103 ? -1.171 11.719 1.867 1 98.56 103 THR B CA 1
ATOM 2231 C C . THR B 1 103 ? -1.094 11.211 3.307 1 98.56 103 THR B C 1
ATOM 2233 O O . THR B 1 103 ? -1.943 10.438 3.744 1 98.56 103 THR B O 1
ATOM 2236 N N . LEU B 1 104 ? -0.106 11.672 4.035 1 98.69 104 LEU B N 1
ATOM 2237 C CA . LEU B 1 104 ? 0.074 11.242 5.418 1 98.69 104 LEU B CA 1
ATOM 2238 C C . LEU B 1 104 ? -1.104 11.68 6.281 1 98.69 104 LEU B C 1
ATOM 2240 O O . LEU B 1 104 ? -1.613 10.906 7.09 1 98.69 104 LEU B O 1
ATOM 2244 N N . LEU B 1 105 ? -1.56 12.938 6.121 1 98.69 105 LEU B N 1
ATOM 2245 C CA . LEU B 1 105 ? -2.676 13.477 6.891 1 98.69 105 LEU B CA 1
ATOM 2246 C C . LEU B 1 105 ? -3.965 12.727 6.582 1 98.69 105 LEU B C 1
ATOM 2248 O O . LEU B 1 105 ? -4.715 12.367 7.496 1 98.69 105 LEU B O 1
ATOM 2252 N N . ARG B 1 106 ? -4.234 12.453 5.328 1 98.25 106 ARG B N 1
ATOM 2253 C CA . ARG B 1 106 ? -5.441 11.742 4.922 1 98.25 106 ARG B CA 1
ATOM 2254 C C . ARG B 1 106 ? -5.445 10.32 5.469 1 98.25 106 ARG B C 1
ATOM 2256 O O . ARG B 1 106 ? -6.48 9.828 5.93 1 98.25 106 ARG B O 1
ATOM 2263 N N . CYS B 1 107 ? -4.289 9.703 5.395 1 97.38 107 CYS B N 1
ATOM 2264 C CA . CYS B 1 107 ? -4.184 8.359 5.965 1 97.38 107 CYS B CA 1
ATOM 2265 C C . CYS B 1 107 ? -4.406 8.391 7.473 1 97.38 107 CYS B C 1
ATOM 2267 O O . CYS B 1 107 ? -5.023 7.484 8.031 1 97.38 107 CYS B O 1
ATOM 2269 N N . ALA B 1 108 ? -3.865 9.406 8.125 1 96.5 108 ALA B N 1
ATOM 2270 C CA . ALA B 1 108 ? -4.023 9.531 9.57 1 96.5 108 ALA B CA 1
ATOM 2271 C C . ALA B 1 108 ? -5.488 9.742 9.945 1 96.5 108 ALA B C 1
ATOM 2273 O O . ALA B 1 108 ? -5.961 9.203 10.945 1 96.5 108 ALA B O 1
ATOM 2274 N N . LYS B 1 109 ? -6.191 10.523 9.125 1 97.56 109 LYS B N 1
ATOM 2275 C CA . LYS B 1 109 ? -7.59 10.828 9.406 1 97.56 109 LYS B CA 1
ATOM 2276 C C . LYS B 1 109 ? -8.477 9.617 9.148 1 97.56 109 LYS B C 1
ATOM 2278 O O . LYS B 1 109 ? -9.352 9.297 9.953 1 97.56 109 LYS B O 1
ATOM 2283 N N . ASN B 1 110 ? -8.289 9.055 8.023 1 97.81 110 ASN B N 1
ATOM 2284 C CA . ASN B 1 110 ? -9.094 7.91 7.59 1 97.81 110 ASN B CA 1
ATOM 2285 C C . ASN B 1 110 ? -8.406 7.145 6.457 1 97.81 110 ASN B C 1
ATOM 2287 O O . ASN B 1 110 ? -8.633 7.441 5.281 1 97.81 110 ASN B O 1
ATOM 2291 N N . SER B 1 111 ? -7.676 6.164 6.84 1 97.69 111 SER B N 1
ATOM 2292 C CA . SER B 1 111 ? -6.895 5.395 5.875 1 97.69 111 SER B CA 1
ATOM 2293 C C . SER B 1 111 ? -7.797 4.66 4.891 1 97.69 111 SER B C 1
ATOM 2295 O O . SER B 1 111 ? -7.492 4.578 3.701 1 97.69 111 SER B O 1
ATOM 2297 N N . ALA B 1 112 ? -8.938 4.137 5.355 1 98.44 112 ALA B N 1
ATOM 2298 C CA . ALA B 1 112 ? -9.875 3.422 4.492 1 98.44 112 ALA B CA 1
ATOM 2299 C C . ALA B 1 112 ? -10.438 4.344 3.416 1 98.44 112 ALA B C 1
ATOM 2301 O O . ALA B 1 112 ? -10.547 3.957 2.25 1 98.44 112 ALA B O 1
ATOM 2302 N N . LYS B 1 113 ? -10.766 5.527 3.82 1 98.69 113 LYS B N 1
ATOM 2303 C CA . LYS B 1 113 ? -11.273 6.508 2.865 1 98.69 113 LYS B CA 1
ATOM 2304 C C . LYS B 1 113 ? -10.203 6.879 1.838 1 98.69 113 LYS B C 1
ATOM 2306 O O . LYS B 1 113 ? -10.508 7.047 0.655 1 98.69 113 LYS B O 1
ATOM 2311 N N . TYR B 1 114 ? -9.016 7.027 2.291 1 98.56 114 TYR B N 1
ATOM 2312 C CA . TYR B 1 114 ? -7.902 7.328 1.393 1 98.56 114 TYR B CA 1
ATOM 2313 C C . TYR B 1 114 ? -7.754 6.25 0.327 1 98.56 114 TYR B C 1
ATOM 2315 O O . TYR B 1 114 ? -7.68 6.555 -0.866 1 98.56 114 TYR B O 1
ATOM 2323 N N . PHE B 1 115 ? -7.77 4.984 0.718 1 98.62 115 PHE B N 1
ATOM 2324 C CA . PHE B 1 115 ? -7.547 3.9 -0.233 1 98.62 115 PHE B CA 1
ATOM 2325 C C . PHE B 1 115 ? -8.781 3.682 -1.101 1 98.62 115 PHE B C 1
ATOM 2327 O O . PHE B 1 115 ? -8.664 3.295 -2.266 1 98.62 115 PHE B O 1
ATOM 2334 N N . ALA B 1 116 ? -9.984 3.99 -0.534 1 98.81 116 ALA B N 1
ATOM 2335 C CA . ALA B 1 116 ? -11.164 3.992 -1.396 1 98.81 116 ALA B CA 1
ATOM 2336 C C . ALA B 1 116 ? -10.992 4.973 -2.553 1 98.81 116 ALA B C 1
ATOM 2338 O O . ALA B 1 116 ? -11.32 4.652 -3.699 1 98.81 116 ALA B O 1
ATOM 2339 N N . GLU B 1 117 ? -10.445 6.086 -2.236 1 98.56 117 GLU B N 1
ATOM 2340 C CA . GLU B 1 117 ? -10.211 7.094 -3.266 1 98.56 117 GLU B CA 1
ATOM 2341 C C . GLU B 1 117 ? -9.125 6.641 -4.238 1 98.56 117 GLU B C 1
ATOM 2343 O O . GLU B 1 117 ? -9.227 6.879 -5.445 1 98.56 117 GLU B O 1
ATOM 2348 N N . VAL B 1 118 ? -8.062 6.027 -3.746 1 98.12 118 VAL B N 1
ATOM 2349 C CA . VAL B 1 118 ? -7 5.484 -4.586 1 98.12 118 VAL B CA 1
ATOM 2350 C C . VAL B 1 118 ? -7.586 4.504 -5.598 1 98.12 118 VAL B C 1
ATOM 2352 O O . VAL B 1 118 ? -7.301 4.59 -6.793 1 98.12 118 VAL B O 1
ATOM 2355 N N . LEU B 1 119 ? -8.438 3.637 -5.125 1 98.69 119 LEU B N 1
ATOM 2356 C CA . LEU B 1 119 ? -9.047 2.627 -5.984 1 98.69 119 LEU B CA 1
ATOM 2357 C C . LEU B 1 119 ? -10.016 3.27 -6.973 1 98.69 119 LEU B C 1
ATOM 2359 O O . LEU B 1 119 ? -10.055 2.887 -8.141 1 98.69 119 LEU B O 1
ATOM 2363 N N . TYR B 1 120 ? -10.773 4.238 -6.492 1 98.69 120 TYR B N 1
ATOM 2364 C CA . TYR B 1 120 ? -11.695 4.945 -7.375 1 98.69 120 TYR B CA 1
ATOM 2365 C C . TYR B 1 120 ? -10.945 5.621 -8.516 1 98.69 120 TYR B C 1
ATOM 2367 O O . TYR B 1 120 ? -11.297 5.461 -9.688 1 98.69 120 TYR B O 1
ATOM 2375 N N . ASN B 1 121 ? -9.898 6.336 -8.148 1 97.62 121 ASN B N 1
ATOM 2376 C CA . ASN B 1 121 ? -9.117 7.055 -9.148 1 97.62 121 ASN B CA 1
ATOM 2377 C C . ASN B 1 121 ? -8.422 6.094 -10.109 1 97.62 121 ASN B C 1
ATOM 2379 O O . ASN B 1 121 ? -8.234 6.41 -11.289 1 97.62 121 ASN B O 1
ATOM 2383 N N . ALA B 1 122 ? -8.039 4.902 -9.633 1 97.62 122 ALA B N 1
ATOM 2384 C CA . ALA B 1 122 ? -7.375 3.9 -10.469 1 97.62 122 ALA B CA 1
ATOM 2385 C C . ALA B 1 122 ? -8.312 3.371 -11.547 1 97.62 122 ALA B C 1
ATOM 2387 O O . ALA B 1 122 ? -7.863 2.893 -12.586 1 97.62 122 ALA B O 1
ATOM 2388 N N . MET B 1 123 ? -9.648 3.572 -11.391 1 97.94 123 MET B N 1
ATOM 2389 C CA . MET B 1 123 ? -10.602 2.936 -12.281 1 97.94 123 MET B CA 1
ATOM 2390 C C . MET B 1 123 ? -11.461 3.977 -12.992 1 97.94 123 MET B C 1
ATOM 2392 O O . MET B 1 123 ? -12.266 3.639 -13.867 1 97.94 123 MET B O 1
ATOM 2396 N N . ASN B 1 124 ? -11.414 5.258 -12.711 1 93.56 124 ASN B N 1
ATOM 2397 C CA . ASN B 1 124 ? -12.305 6.27 -13.266 1 93.56 124 ASN B CA 1
ATOM 2398 C C . ASN B 1 124 ? -11.547 7.285 -14.109 1 93.56 124 ASN B C 1
ATOM 2400 O O . ASN B 1 124 ? -12.133 8.258 -14.594 1 93.56 124 ASN B O 1
ATOM 2404 N N . GLY B 1 125 ? -10.359 7.211 -14.508 1 83.5 125 GLY B N 1
ATOM 2405 C CA . GLY B 1 125 ? -9.641 8.078 -15.43 1 83.5 125 GLY B CA 1
ATOM 2406 C C . GLY B 1 125 ? -9.711 7.598 -16.875 1 83.5 125 GLY B C 1
ATOM 2407 O O . GLY B 1 125 ? -10.625 6.863 -17.25 1 83.5 125 GLY B O 1
ATOM 2408 N N . LEU B 1 126 ? -8.898 8.086 -17.766 1 82.69 126 LEU B N 1
ATOM 2409 C CA . LEU B 1 126 ? -8.852 7.742 -19.172 1 82.69 126 LEU B CA 1
ATOM 2410 C C . LEU B 1 126 ? -8.531 6.266 -19.375 1 82.69 126 LEU B C 1
ATOM 2412 O O . LEU B 1 126 ? -8.914 5.668 -20.375 1 82.69 126 LEU B O 1
ATOM 2416 N N . GLY B 1 127 ? -8.031 5.602 -18.312 1 88.06 127 GLY B N 1
ATOM 2417 C CA . GLY B 1 127 ? -7.688 4.188 -18.297 1 88.06 127 GLY B CA 1
ATOM 2418 C C . GLY B 1 127 ? -7.473 3.646 -16.906 1 88.06 127 GLY B C 1
ATOM 2419 O O . GLY B 1 127 ? -7.25 4.41 -15.961 1 88.06 127 GLY B O 1
ATOM 2420 N N . THR B 1 128 ? -7.66 2.354 -16.828 1 92.31 128 THR B N 1
ATOM 2421 C CA . THR B 1 128 ? -7.438 1.711 -15.539 1 92.31 128 THR B CA 1
ATOM 2422 C C . THR B 1 128 ? -5.945 1.607 -15.234 1 92.31 128 THR B C 1
ATOM 2424 O O . THR B 1 128 ? -5.172 1.114 -16.062 1 92.31 128 THR B O 1
ATOM 2427 N N . SER B 1 129 ? -5.551 2.139 -14.109 1 95.19 129 SER B N 1
ATOM 2428 C CA . SER B 1 129 ? -4.195 1.876 -13.641 1 95.19 129 SER B CA 1
ATOM 2429 C C . SER B 1 129 ? -4.102 0.511 -12.961 1 95.19 129 SER B C 1
ATOM 2431 O O . SER B 1 129 ? -4.23 0.406 -11.742 1 95.19 129 SER B O 1
ATOM 2433 N N . ASN B 1 130 ? -3.729 -0.442 -13.766 1 95 130 ASN B N 1
ATOM 2434 C CA . ASN B 1 130 ? -3.693 -1.808 -13.25 1 95 130 ASN B CA 1
ATOM 2435 C C . ASN B 1 130 ? -2.662 -1.962 -12.141 1 95 130 ASN B C 1
ATOM 2437 O O . ASN B 1 130 ? -2.873 -2.723 -11.195 1 95 130 ASN B O 1
ATOM 2441 N N . THR B 1 131 ? -1.617 -1.234 -12.227 1 94.88 131 THR B N 1
ATOM 2442 C CA . THR B 1 131 ? -0.563 -1.334 -11.219 1 94.88 131 THR B CA 1
ATOM 2443 C C . THR B 1 131 ? -1.066 -0.862 -9.859 1 94.88 131 THR B C 1
ATOM 2445 O O . THR B 1 131 ? -0.861 -1.535 -8.844 1 94.88 131 THR B O 1
ATOM 2448 N N . ILE B 1 132 ? -1.75 0.292 -9.805 1 96.44 132 ILE B N 1
ATOM 2449 C CA . ILE B 1 132 ? -2.266 0.851 -8.562 1 96.44 132 ILE B CA 1
ATOM 2450 C C . ILE B 1 132 ? -3.395 -0.028 -8.031 1 96.44 132 ILE B C 1
ATOM 2452 O O . ILE B 1 132 ? -3.43 -0.35 -6.84 1 96.44 132 ILE B O 1
ATOM 2456 N N . LEU B 1 133 ? -4.289 -0.402 -8.953 1 98.31 133 LEU B N 1
ATOM 2457 C CA . LEU B 1 133 ? -5.418 -1.249 -8.578 1 98.31 133 LEU B CA 1
ATOM 2458 C C . LEU B 1 133 ? -4.93 -2.562 -7.977 1 98.31 133 LEU B C 1
ATOM 2460 O O . LEU B 1 133 ? -5.324 -2.924 -6.863 1 98.31 133 LEU B O 1
ATOM 2464 N N . LEU B 1 134 ? -4.012 -3.215 -8.602 1 97.88 134 LEU B N 1
ATOM 2465 C CA . LEU B 1 134 ? -3.516 -4.527 -8.203 1 97.88 134 LEU B CA 1
ATOM 2466 C C . LEU B 1 134 ? -2.754 -4.441 -6.887 1 97.88 134 LEU B C 1
ATOM 2468 O O . LEU B 1 134 ? -3.016 -5.219 -5.965 1 97.88 134 LEU B O 1
ATOM 2472 N N . ARG B 1 135 ? -1.91 -3.531 -6.797 1 96.25 135 ARG B N 1
ATOM 2473 C CA . ARG B 1 135 ? -1.096 -3.428 -5.59 1 96.25 135 ARG B CA 1
ATOM 2474 C C . ARG B 1 135 ? -1.958 -3.109 -4.371 1 96.25 135 ARG B C 1
ATOM 2476 O O . ARG B 1 135 ? -1.755 -3.674 -3.295 1 96.25 135 ARG B O 1
ATOM 2483 N N . THR B 1 136 ? -2.871 -2.189 -4.559 1 98.06 136 THR B N 1
ATOM 2484 C CA . THR B 1 136 ? -3.742 -1.836 -3.445 1 98.06 136 THR B CA 1
ATOM 2485 C C . THR B 1 136 ? -4.598 -3.029 -3.027 1 98.06 136 THR B C 1
ATOM 2487 O O . THR B 1 136 ? -4.676 -3.357 -1.842 1 98.06 136 THR B O 1
ATOM 2490 N N . VAL B 1 137 ? -5.18 -3.746 -3.963 1 98.69 137 VAL B N 1
ATOM 2491 C CA . VAL B 1 137 ? -6.066 -4.867 -3.664 1 98.69 137 VAL B CA 1
ATOM 2492 C C . VAL B 1 137 ? -5.27 -6 -3.025 1 98.69 137 VAL B C 1
ATOM 2494 O O . VAL B 1 137 ? -5.676 -6.551 -1.998 1 98.69 137 VAL B O 1
ATOM 2497 N N . VAL B 1 138 ? -4.109 -6.332 -3.578 1 97.62 138 VAL B N 1
ATOM 2498 C CA . VAL B 1 138 ? -3.314 -7.445 -3.072 1 97.62 138 VAL B CA 1
ATOM 2499 C C . VAL B 1 138 ? -2.828 -7.129 -1.658 1 97.62 138 VAL B C 1
ATOM 2501 O O . VAL B 1 138 ? -2.857 -7.992 -0.779 1 97.62 138 VAL B O 1
ATOM 2504 N N . THR B 1 139 ? -2.434 -5.887 -1.402 1 96 139 THR B N 1
ATOM 2505 C CA . THR B 1 139 ? -1.866 -5.516 -0.111 1 96 139 THR B CA 1
ATOM 2506 C C . THR B 1 139 ? -2.949 -5.473 0.964 1 96 139 THR B C 1
ATOM 2508 O O . THR B 1 139 ? -2.684 -5.758 2.133 1 96 139 THR B O 1
ATOM 2511 N N . LYS B 1 140 ? -4.145 -5.184 0.571 1 97.56 140 LYS B N 1
ATOM 2512 C CA . LYS B 1 140 ? -5.223 -5.035 1.546 1 97.56 140 LYS B CA 1
ATOM 2513 C C . LYS B 1 140 ? -6.043 -6.316 1.66 1 97.56 140 LYS B C 1
ATOM 2515 O O . LYS B 1 140 ? -6.836 -6.473 2.59 1 97.56 140 LYS B O 1
ATOM 2520 N N . ALA B 1 141 ? -5.852 -7.25 0.765 1 97.38 141 ALA B N 1
ATOM 2521 C CA . ALA B 1 141 ? -6.648 -8.477 0.73 1 97.38 141 ALA B CA 1
ATOM 2522 C C . ALA B 1 141 ? -6.59 -9.203 2.068 1 97.38 141 ALA B C 1
ATOM 2524 O O . ALA B 1 141 ? -5.516 -9.359 2.652 1 97.38 141 ALA B O 1
ATOM 2525 N N . GLY B 1 142 ? -7.797 -9.57 2.539 1 93.69 142 GLY B N 1
ATOM 2526 C CA . GLY B 1 142 ? -7.902 -10.359 3.754 1 93.69 142 GLY B CA 1
ATOM 2527 C C . GLY B 1 142 ? -7.738 -9.539 5.02 1 93.69 142 GLY B C 1
ATOM 2528 O O . GLY B 1 142 ? -7.805 -10.07 6.125 1 93.69 142 GLY B O 1
ATOM 2529 N N . SER B 1 143 ? -7.527 -8.258 4.902 1 93.25 143 SER B N 1
ATOM 2530 C CA . SER B 1 143 ? -7.344 -7.402 6.074 1 93.25 143 SER B CA 1
ATOM 2531 C C . SER B 1 143 ? -8.672 -6.852 6.57 1 93.25 143 SER B C 1
ATOM 2533 O O . SER B 1 143 ? -9.656 -6.828 5.828 1 93.25 143 SER B O 1
ATOM 2535 N N . ILE B 1 144 ? -8.656 -6.465 7.738 1 94.81 144 ILE B N 1
ATOM 2536 C CA . ILE B 1 144 ? -9.812 -5.777 8.312 1 94.81 144 ILE B CA 1
ATOM 2537 C C . ILE B 1 144 ? -10.047 -4.461 7.57 1 94.81 144 ILE B C 1
ATOM 2539 O O . ILE B 1 144 ? -11.1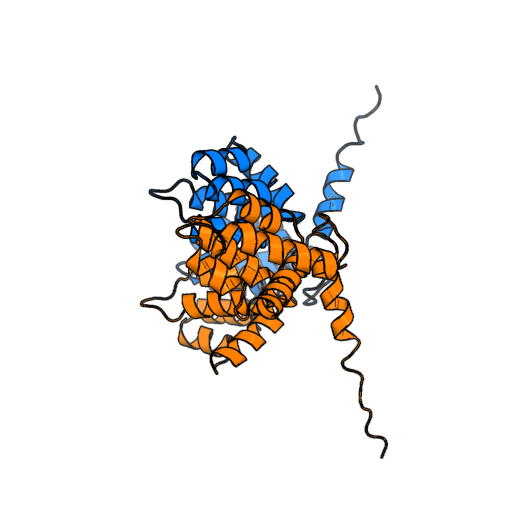95 -4.062 7.348 1 94.81 144 ILE B O 1
ATOM 2543 N N . GLU B 1 145 ? -9 -3.814 7.121 1 96.31 145 GLU B N 1
ATOM 2544 C CA . GLU B 1 145 ? -9.102 -2.518 6.461 1 96.31 145 GLU B CA 1
ATOM 2545 C C . GLU B 1 145 ? -9.844 -2.635 5.129 1 96.31 145 GLU B C 1
ATOM 2547 O O . GLU B 1 145 ? -10.523 -1.699 4.711 1 96.31 145 GLU B O 1
ATOM 2552 N N . MET B 1 146 ? -9.734 -3.809 4.488 1 97.94 146 MET B N 1
ATOM 2553 C CA . MET B 1 146 ? -10.445 -3.99 3.225 1 97.94 146 MET B CA 1
ATOM 2554 C C . MET B 1 146 ? -11.945 -3.826 3.418 1 97.94 146 MET B C 1
ATOM 2556 O O . MET B 1 146 ? -12.625 -3.236 2.574 1 97.94 146 MET B O 1
ATOM 2560 N N . GLU B 1 147 ? -12.516 -4.297 4.508 1 98.31 147 GLU B N 1
ATOM 2561 C CA . GLU B 1 147 ? -13.938 -4.137 4.797 1 98.31 147 GLU B CA 1
ATOM 2562 C C . GLU B 1 147 ? -14.305 -2.662 4.938 1 98.31 147 GLU B C 1
ATOM 2564 O O . GLU B 1 147 ? -15.328 -2.221 4.41 1 98.31 147 GLU B O 1
ATOM 2569 N N . ASP B 1 148 ? -13.422 -1.892 5.621 1 98.5 148 ASP B N 1
ATOM 2570 C CA . ASP B 1 148 ? -13.656 -0.461 5.789 1 98.5 148 ASP B CA 1
ATOM 2571 C C . ASP B 1 148 ? -13.531 0.278 4.457 1 98.5 148 ASP B C 1
ATOM 2573 O O . ASP B 1 148 ? -14.258 1.238 4.203 1 98.5 148 ASP B O 1
ATOM 2577 N N . ILE B 1 149 ? -12.555 -0.179 3.635 1 98.88 149 ILE B N 1
ATOM 2578 C CA . ILE B 1 149 ? -12.375 0.419 2.316 1 98.88 149 ILE B CA 1
ATOM 2579 C C . ILE B 1 149 ? -13.648 0.216 1.487 1 98.88 149 ILE B C 1
ATOM 2581 O O . ILE B 1 149 ? -14.133 1.15 0.845 1 98.88 149 ILE B O 1
ATOM 2585 N N . LYS B 1 150 ? -14.203 -0.984 1.564 1 98.88 150 LYS B N 1
ATOM 2586 C CA . LYS B 1 150 ? -15.438 -1.274 0.838 1 98.88 150 LYS B CA 1
ATOM 2587 C C . LYS B 1 150 ? -16.578 -0.358 1.292 1 98.88 150 LYS B C 1
ATOM 2589 O O . LYS B 1 150 ? -17.312 0.174 0.465 1 98.88 150 LYS B O 1
ATOM 2594 N N . LYS B 1 151 ? -16.688 -0.171 2.559 1 98.81 151 LYS B N 1
ATOM 2595 C CA . LYS B 1 151 ? -17.734 0.688 3.109 1 98.81 151 LYS B CA 1
ATOM 2596 C C . LYS B 1 151 ? -17.547 2.137 2.666 1 98.81 151 LYS B C 1
ATOM 2598 O O . LYS B 1 151 ? -18.5 2.779 2.205 1 98.81 151 LYS B O 1
ATOM 2603 N N . GLU B 1 152 ? -16.312 2.662 2.805 1 98.88 152 GLU B N 1
ATOM 2604 C CA . GLU B 1 152 ? -16.031 4.035 2.408 1 98.88 152 GLU B CA 1
ATOM 2605 C C . GLU B 1 152 ? -16.25 4.238 0.912 1 98.88 152 GLU B C 1
ATOM 2607 O O . GLU B 1 152 ? -16.75 5.281 0.49 1 98.88 152 GLU B O 1
ATOM 2612 N N . TYR B 1 153 ? -15.898 3.24 0.128 1 98.88 153 TYR B N 1
ATOM 2613 C CA . TYR B 1 153 ? -16.047 3.322 -1.32 1 98.88 153 TYR B CA 1
ATOM 2614 C C . TYR B 1 153 ? -17.516 3.459 -1.707 1 98.88 153 TYR B C 1
ATOM 2616 O O . TYR B 1 153 ? -17.891 4.348 -2.479 1 98.88 153 TYR B O 1
ATOM 2624 N N . SER B 1 154 ? -18.297 2.564 -1.152 1 98.81 154 SER B N 1
ATOM 2625 C CA . SER B 1 154 ? -19.734 2.578 -1.444 1 98.81 154 SER B CA 1
ATOM 2626 C C . SER B 1 154 ? -20.375 3.885 -0.997 1 98.81 154 SER B C 1
ATOM 2628 O O . SER B 1 154 ? -21.203 4.449 -1.709 1 98.81 154 SER B O 1
ATOM 2630 N N . ALA B 1 155 ? -20.016 4.324 0.172 1 98.81 155 ALA B N 1
ATOM 2631 C CA . ALA B 1 155 ? -20.594 5.555 0.718 1 98.81 155 ALA B CA 1
ATOM 2632 C C . ALA B 1 155 ? -20.219 6.754 -0.149 1 98.81 155 ALA B C 1
ATOM 2634 O O . ALA B 1 155 ? -21.062 7.633 -0.386 1 98.81 155 ALA B O 1
ATOM 2635 N N . ALA B 1 156 ? -19.062 6.809 -0.65 1 98.69 156 ALA B N 1
ATOM 2636 C CA . ALA B 1 156 ? -18.562 7.988 -1.35 1 98.69 156 ALA B CA 1
ATOM 2637 C C . ALA B 1 156 ? -19.016 7.996 -2.807 1 98.69 156 ALA B C 1
ATOM 2639 O O . ALA B 1 156 ? -19.266 9.062 -3.379 1 98.69 156 ALA B O 1
ATOM 2640 N N . TYR B 1 157 ? -19.156 6.797 -3.383 1 98.38 157 TYR B N 1
ATOM 2641 C CA . TYR B 1 157 ? -19.266 6.797 -4.836 1 98.38 157 TYR B CA 1
ATOM 2642 C C . TYR B 1 157 ? -20.562 6.105 -5.277 1 98.38 157 TYR B C 1
ATOM 2644 O O . TYR B 1 157 ? -20.812 5.949 -6.473 1 98.38 157 TYR B O 1
ATOM 2652 N N . LYS B 1 158 ? -21.375 5.539 -4.352 1 98.38 158 LYS B N 1
ATOM 2653 C CA . LYS B 1 158 ? -22.719 5.027 -4.57 1 98.38 158 LYS B CA 1
ATOM 2654 C C . LYS B 1 158 ? -22.703 3.797 -5.473 1 98.38 158 LYS B C 1
ATOM 2656 O O . LYS B 1 158 ? -23.625 3.592 -6.27 1 98.38 158 LYS B O 1
ATOM 2661 N N . ILE B 1 159 ? -21.641 3.129 -5.531 1 98.62 159 ILE B N 1
ATOM 2662 C CA . ILE B 1 159 ? -21.422 1.819 -6.137 1 98.62 159 ILE B CA 1
ATOM 2663 C C . ILE B 1 159 ? -20.484 0.993 -5.27 1 98.62 159 ILE B C 1
ATOM 2665 O O . ILE B 1 159 ? -19.547 1.532 -4.664 1 98.62 159 ILE B O 1
ATOM 2669 N N . SER B 1 160 ? -20.688 -0.306 -5.148 1 98.81 160 SER B N 1
ATOM 2670 C CA . SER B 1 160 ? -19.781 -1.129 -4.355 1 98.81 160 SER B CA 1
ATOM 2671 C C . SER B 1 160 ? -18.422 -1.256 -5.027 1 98.81 160 SER B C 1
ATOM 2673 O O . SER B 1 160 ? -18.328 -1.194 -6.254 1 98.81 160 SER B O 1
ATOM 2675 N N . LEU B 1 161 ? -17.438 -1.441 -4.289 1 98.88 161 LEU B N 1
ATOM 2676 C CA . LEU B 1 161 ? -16.109 -1.678 -4.828 1 98.88 161 LEU B CA 1
ATOM 2677 C C . LEU B 1 161 ? -16.094 -2.889 -5.754 1 98.88 161 LEU B C 1
ATOM 2679 O O . LEU B 1 161 ? -15.469 -2.863 -6.812 1 98.88 161 LEU B O 1
ATOM 2683 N N . LEU B 1 162 ? -16.812 -4.012 -5.379 1 98.88 162 LEU B N 1
ATOM 2684 C CA . LEU B 1 162 ? -16.906 -5.223 -6.191 1 98.88 162 LEU B CA 1
ATOM 2685 C C . LEU B 1 162 ? -17.531 -4.922 -7.551 1 98.88 162 LEU B C 1
ATOM 2687 O O . LEU B 1 162 ? -17.031 -5.375 -8.578 1 98.88 162 LEU B O 1
ATOM 2691 N N . ASP B 1 163 ? -18.562 -4.105 -7.551 1 98.75 163 ASP B N 1
ATOM 2692 C CA . ASP B 1 163 ? -19.219 -3.738 -8.805 1 98.75 163 ASP B CA 1
ATOM 2693 C C . ASP B 1 163 ? -18.297 -2.875 -9.664 1 98.75 163 ASP B C 1
ATOM 2695 O O . ASP B 1 163 ? -18.281 -3.02 -10.891 1 98.75 163 ASP B O 1
ATOM 2699 N N . ALA B 1 164 ? -17.625 -1.919 -9.016 1 98.62 164 ALA B N 1
ATOM 2700 C CA . ALA B 1 164 ? -16.688 -1.07 -9.75 1 98.62 164 ALA B CA 1
ATOM 2701 C C . ALA B 1 164 ? -15.594 -1.904 -10.422 1 98.62 164 ALA B C 1
ATOM 2703 O O . ALA B 1 164 ? -15.273 -1.691 -11.594 1 98.62 164 ALA B O 1
ATOM 2704 N N . ILE B 1 165 ? -15.047 -2.893 -9.703 1 98.75 165 ILE B N 1
ATOM 2705 C CA . ILE B 1 165 ? -14.031 -3.781 -10.25 1 98.75 165 ILE B CA 1
ATOM 2706 C C . ILE B 1 165 ? -14.625 -4.594 -11.398 1 98.75 165 ILE B C 1
ATOM 2708 O O . ILE B 1 165 ? -14 -4.742 -12.453 1 98.75 165 ILE B O 1
ATOM 2712 N N . HIS B 1 166 ? -15.82 -5.074 -11.18 1 98.44 166 HIS B N 1
ATOM 2713 C CA . HIS B 1 166 ? -16.5 -5.867 -12.203 1 98.44 166 HIS B CA 1
ATOM 2714 C C . HIS B 1 166 ? -16.656 -5.074 -13.492 1 98.44 166 HIS B C 1
ATOM 2716 O O . HIS B 1 166 ? -16.453 -5.605 -14.586 1 98.44 166 HIS B O 1
ATOM 2722 N N . LYS B 1 167 ? -16.969 -3.816 -13.367 1 97.62 167 LYS B N 1
ATOM 2723 C CA . LYS B 1 167 ? -17.234 -2.953 -14.516 1 97.62 167 LYS B CA 1
ATOM 2724 C C . LYS B 1 167 ? -15.938 -2.617 -15.25 1 97.62 167 LYS B C 1
ATOM 2726 O O . LYS B 1 167 ? -15.938 -2.439 -16.469 1 97.62 167 LYS B O 1
ATOM 2731 N N . ASP B 1 168 ? -14.844 -2.529 -14.531 1 97.62 168 ASP B N 1
ATOM 2732 C CA . ASP B 1 168 ? -13.641 -1.927 -15.094 1 97.62 168 ASP B CA 1
ATOM 2733 C C . ASP B 1 168 ? -12.625 -2.996 -15.5 1 97.62 168 ASP B C 1
ATOM 2735 O O . ASP B 1 168 ? -11.57 -2.682 -16.047 1 97.62 168 ASP B O 1
ATOM 2739 N N . THR B 1 169 ? -12.898 -4.258 -15.211 1 97.5 169 THR B N 1
ATOM 2740 C CA . THR B 1 169 ? -11.992 -5.352 -15.531 1 97.5 169 THR B CA 1
ATOM 2741 C C . THR B 1 169 ? -12.742 -6.512 -16.172 1 97.5 169 THR B C 1
ATOM 2743 O O . THR B 1 169 ? -13.977 -6.508 -16.219 1 97.5 169 THR B O 1
ATOM 2746 N N . SER B 1 170 ? -11.953 -7.527 -16.672 1 97.31 170 SER B N 1
ATOM 2747 C CA . SER B 1 170 ? -12.594 -8.633 -17.375 1 97.31 170 SER B CA 1
ATOM 2748 C C . SER B 1 170 ? -11.812 -9.93 -17.188 1 97.31 170 SER B C 1
ATOM 2750 O O . SER B 1 170 ? -10.688 -9.914 -16.688 1 97.31 170 SER B O 1
ATOM 2752 N N . GLY B 1 171 ? -12.539 -11.047 -17.438 1 97.5 171 GLY B N 1
ATOM 2753 C CA . GLY B 1 171 ? -11.898 -12.352 -17.5 1 97.5 171 GLY B CA 1
ATOM 2754 C C . GLY B 1 171 ? -11.383 -12.828 -16.156 1 97.5 171 GLY B C 1
ATOM 2755 O O . GLY B 1 171 ? -12 -12.57 -15.125 1 97.5 171 GLY B O 1
ATOM 2756 N N . HIS B 1 172 ? -10.352 -13.539 -16.203 1 97.69 172 HIS B N 1
ATOM 2757 C CA . HIS B 1 172 ? -9.773 -14.148 -15.008 1 97.69 172 HIS B CA 1
ATOM 2758 C C . HIS B 1 172 ? -9.148 -13.102 -14.094 1 97.69 172 HIS B C 1
ATOM 2760 O O . HIS B 1 172 ? -9.109 -13.281 -12.875 1 97.69 172 HIS B O 1
ATOM 2766 N N . TYR B 1 173 ? -8.75 -11.984 -14.773 1 98.25 173 TYR B N 1
ATOM 2767 C CA . TYR B 1 173 ? -8.25 -10.867 -13.969 1 98.25 173 TYR B CA 1
ATOM 2768 C C . TYR B 1 173 ? -9.344 -10.328 -13.062 1 98.25 173 TYR B C 1
ATOM 2770 O O . TYR B 1 173 ? -9.109 -10.102 -11.867 1 98.25 173 TYR B O 1
ATOM 2778 N N . ARG B 1 174 ? -10.531 -10.18 -13.57 1 98.44 174 ARG B N 1
ATOM 2779 C CA . ARG B 1 174 ? -11.688 -9.742 -12.797 1 98.44 174 ARG B CA 1
ATOM 2780 C C . ARG B 1 174 ? -11.969 -10.719 -11.648 1 98.44 174 ARG B C 1
ATOM 2782 O O . ARG B 1 174 ? -12.133 -10.297 -10.5 1 98.44 174 ARG B O 1
ATOM 2789 N N . THR B 1 175 ? -12.023 -11.977 -11.953 1 98.62 175 THR B N 1
ATOM 2790 C CA . THR B 1 175 ? -12.352 -12.992 -10.953 1 98.62 175 THR B CA 1
ATOM 2791 C C . THR B 1 175 ? -11.289 -13.016 -9.859 1 98.62 175 THR B C 1
ATOM 2793 O O . THR B 1 175 ? -11.617 -13.172 -8.68 1 98.62 175 THR B O 1
ATOM 2796 N N . PHE B 1 176 ? -10.055 -12.875 -10.336 1 98.75 176 PHE B N 1
ATOM 2797 C CA . PHE B 1 176 ? -8.93 -12.812 -9.406 1 98.75 176 PHE B CA 1
ATOM 2798 C C . PHE B 1 176 ? -9.102 -11.672 -8.422 1 98.75 176 PHE B C 1
ATOM 2800 O O . PHE B 1 176 ? -9.055 -11.875 -7.207 1 98.75 176 PHE B O 1
ATOM 2807 N N . LEU B 1 177 ? -9.367 -10.438 -8.898 1 98.88 177 LEU B N 1
ATOM 2808 C CA . LEU B 1 177 ? -9.508 -9.258 -8.055 1 98.88 177 LEU B CA 1
ATOM 2809 C C . LEU B 1 177 ? -10.734 -9.375 -7.152 1 98.88 177 LEU B C 1
ATOM 2811 O O . LEU B 1 177 ? -10.664 -9.055 -5.965 1 98.88 177 LEU B O 1
ATOM 2815 N N . ILE B 1 178 ? -11.828 -9.828 -7.699 1 98.81 178 ILE B N 1
ATOM 2816 C CA . ILE B 1 178 ? -13.078 -9.938 -6.949 1 98.81 178 ILE B CA 1
ATOM 2817 C C . ILE B 1 178 ? -12.898 -10.922 -5.797 1 98.81 178 ILE B C 1
ATOM 2819 O O . ILE B 1 178 ? -13.352 -10.664 -4.676 1 98.81 178 ILE B O 1
ATOM 2823 N N . ASN B 1 179 ? -12.203 -12.023 -5.984 1 98.62 179 ASN B N 1
ATOM 2824 C CA . ASN B 1 179 ? -11.961 -13.008 -4.934 1 98.62 179 ASN B CA 1
ATOM 2825 C C . ASN B 1 179 ? -11.125 -12.422 -3.79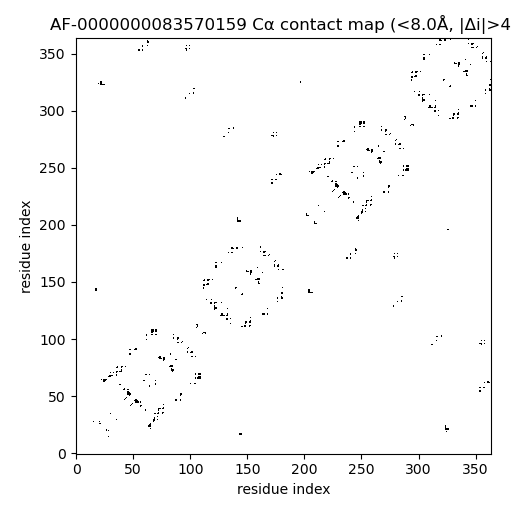9 1 98.62 179 ASN B C 1
ATOM 2827 O O . ASN B 1 179 ? -11.312 -12.781 -2.635 1 98.62 179 ASN B O 1
ATOM 2831 N N . LEU B 1 180 ? -10.227 -11.555 -4.137 1 98.62 180 LEU B N 1
ATOM 2832 C CA . LEU B 1 180 ? -9.359 -10.969 -3.125 1 98.62 180 LEU B CA 1
ATOM 2833 C C . LEU B 1 180 ? -10.102 -9.922 -2.305 1 98.62 180 LEU B C 1
ATOM 2835 O O . LEU B 1 180 ? -9.766 -9.688 -1.14 1 98.62 180 LEU B O 1
ATOM 2839 N N . VAL B 1 181 ? -11.062 -9.305 -2.918 1 98.62 181 VAL B N 1
ATOM 2840 C CA . VAL B 1 181 ? -11.766 -8.195 -2.273 1 98.62 181 VAL B CA 1
ATOM 2841 C C . VAL B 1 181 ? -12.961 -8.734 -1.484 1 98.62 181 VAL B C 1
ATOM 2843 O O . VAL B 1 181 ? -13.375 -8.133 -0.489 1 98.62 181 VAL B O 1
ATOM 2846 N N . GLU B 1 182 ? -13.469 -9.844 -1.823 1 94.31 182 GLU B N 1
ATOM 2847 C CA . GLU B 1 182 ? -14.664 -10.414 -1.204 1 94.31 182 GLU B CA 1
ATOM 2848 C C . GLU B 1 182 ? -14.398 -10.789 0.252 1 94.31 182 GLU B C 1
ATOM 2850 O O . GLU B 1 182 ? -15.242 -10.555 1.121 1 94.31 182 GLU B O 1
#

Organism: NCBI:txid337451

Radius of gyration: 22.57 Å; Cα contacts (8 Å, |Δi|>4): 409; chains: 2; bounding box: 77×67×48 Å

Secondary structure (DSSP, 8-state):
----TTTTTHHHHTTTTTS-TT--TT--S---HHHHHHHHHHHHHTTTTSSS--HHHHHHHHHHS-HHHHHHHHHHHHHHHSS-HHHHHHHH--HHHHHHHHHHHHHHHHHHHHHHHHHHHHHHSSS--HHHHHHHHHHHTTSHHHHHHHHHHHHHHSS-HHHHHHHH--HHHHHHHHHHH-/-------S-HHHHHHHHHHHHS--TT--S---HHHHHHHHHHHHHTTTTSSS--HHHHHHHHHHS-HHHHHHHHHHHHHHHSS-HHHHHHHH--HHHHHHHHHHHHHHHHHHHHHHHHHHHHHHSSS--HHHHHHHHHHHTTSHHHHHHHHHHHHHHSS-HHHHHHHH--HHHHHHHHHHH-

Nearest PDB structures (foldseek):
  8w5s-assembly3_C  TM=9.612E-01  e=3.183E-11  Homo sapiens
  1mcx-assembly1_A  TM=9.745E-01  e=5.735E-11  Sus scrofa
  1aii-assembly1_A  TM=9.599E-01  e=1.607E-10  Homo sapiens
  4x9p-assembly1_A  TM=9.525E-01  e=2.379E-10  Bos taurus
  1dm5-assembly1_E  TM=8.547E-01  e=7.000E-10  Hydra vulgaris

InterPro domains:
  IPR001464 Annexin [PR00196] (43-69)
  IPR001464 Annexin [PR00196] (123-143)
  IPR001464 Annexin [PR00196] (168-181)
  IPR018252 Annexin repeat, conserved site [PS00223] (52-104)
  IPR018502 Annexin repeat [PF00191] (39-104)
  IPR018502 Annexin repeat [PF00191] (114-180)
  IPR018502 Annexin repeat [PS51897] (34-106)
  IPR018502 Annexin repeat [PS51897] (110-182)
  IPR018502 Annexin repeat [SM00335] (52-104)
  IPR018502 Annexin repeat [SM00335] (127-180)
  IPR037104 Annexin superfamily [G3DSA:1.10.220.10] (25-110)
  IPR037104 Annexin superfamily [G3DSA:1.10.220.10] (111-182)
  IPR037104 Annexin superfamily [SSF47874] (22-181)

Solvent-accessible surface area (backbone atoms only — not comparable to full-atom values): 19765 Å² total; per-residue (Å²): 134,87,82,80,78,70,75,71,63,71,66,61,62,65,61,62,61,74,52,70,75,66,36,59,69,77,39,56,93,66,64,56,68,66,59,20,40,50,50,26,50,47,50,40,58,36,20,81,72,39,95,61,54,50,59,64,61,51,41,49,54,66,52,66,44,46,45,68,38,51,31,44,18,33,54,37,25,23,72,77,67,73,48,48,43,66,60,50,44,60,73,60,40,56,68,69,40,30,52,47,53,49,51,49,48,40,39,32,63,37,44,33,49,45,49,24,48,52,48,47,56,23,60,67,52,100,53,67,38,60,69,60,41,46,52,53,47,61,73,34,39,53,38,70,58,41,58,46,17,39,51,39,25,24,72,75,65,77,44,47,50,65,55,52,45,54,73,71,44,57,72,68,39,28,54,40,52,44,54,34,70,106,134,86,80,81,79,81,76,76,63,66,69,57,55,63,60,57,47,68,75,37,64,60,40,55,61,76,36,58,86,66,63,54,68,67,58,21,40,49,50,25,49,47,51,40,56,36,19,80,70,40,94,60,55,50,59,65,60,53,42,48,54,66,52,63,45,43,44,67,38,52,32,46,18,34,55,38,25,22,72,74,69,74,46,47,42,68,59,50,43,61,72,58,41,56,68,68,41,29,50,46,53,49,52,50,49,41,40,32,62,37,45,33,49,45,52,23,47,52,47,47,57,22,60,67,54,101,54,67,38,60,68,61,40,46,52,53,47,61,73,34,40,56,41,74,58,42,58,46,18,40,51,39,25,24,71,73,66,77,45,46,51,64,56,53,46,54,72,72,42,57,71,67,37,27,52,41,52,45,54,38,71,105

Sequence (364 aa):
MADRNWSTTGRHRLLIACLDEKTARDGGTNVDPKMAEDDAKQLYKDGEKIWGTNEKSFVEIFTKRNRPHLAAVDVAYEKLYGHSLEEAVKKETSGSFGAGLLTLLRCAKNSAKYFAEVLYNAMNGLGTSNTILLRTVVTKAGSIEMEDIKKEYSAAYKISLLDAIHKDTSGHYRTFLINLVEMADRNWSTTGRHRLLIACLDEKTARDGGTNVDPKMAEDDAKQLYKDGEKIWGTNEKSFVEIFTKRNRPHLAAVDVAYEKLYGHSLEEAVKKETSGSFGAGLLTLLRCAKNSAKYFAEVLYNAMNGLGTSNTILLRTVVTKAGSIEMEDIKKEYSAAYKISLLDAIHKDTSGHYRTFLINLVE